Protein AF-A0A9E3M917-F1 (afdb_monomer)

Nearest PDB structures (foldseek):
  5g50-assembly1_B  TM=3.442E-01  e=5.810E-02  Vibrio cholerae MJ-1236
  4be5-assembly1_A  TM=4.053E-01  e=1.435E-01  Vibrio cholerae MJ-1236
  4be6-assembly1_A  TM=3.947E-01  e=1.272E-01  Vibrio cholerae MJ-1236
  4bei-assembly1_H  TM=5.405E-01  e=7.304E-01  Vibrio cholerae MJ-1236
  4kkq-assembly1_B  TM=4.015E-01  e=2.957E-01  Vibrio cholerae MJ-1236

Foldseek 3Di:
DDDDDDDPVPVVVVCVVVVVVVVVVVVVVVPPDPPLPQPPDPVSLPVVVVVFAKWFFFLEEEAPPDPDPPDAAAGGDIDTPDVVVVCSRQPDKDKDKWKADLVLDTDGGPPDFAKMKIWIWIQGPVRDTDTDIFIGGYDHDDDDLVPDQDDDDDDDPCVVVDDPVNCVVCVRVVSVVVSVVLVVCSGTPSVVSLQVNLVVVDDPPDPDADPCSHSNNVVVLSVVCSVCVVVVNCVVPVDRDDRDDDDPPDPPPDDDDDDCVVVVHDPCPVVVVVVVVVVVVVVVVD

Mean predicted aligned error: 13.04 Å

pLDDT: mean 81.36, std 17.89, range [36.34, 98.62]

Structure (mmCIF, N/CA/C/O backbone):
data_AF-A0A9E3M917-F1
#
_entry.id   AF-A0A9E3M917-F1
#
loop_
_atom_site.group_PDB
_atom_site.id
_atom_site.type_symbol
_atom_site.label_atom_id
_atom_site.label_alt_id
_atom_site.label_comp_id
_atom_site.label_asym_id
_atom_site.label_entity_id
_atom_site.label_seq_id
_atom_site.pdbx_PDB_ins_code
_atom_site.Cartn_x
_atom_site.Cartn_y
_atom_site.Cartn_z
_atom_site.occupancy
_atom_site.B_iso_or_equiv
_atom_site.auth_seq_id
_atom_site.auth_comp_id
_atom_site.auth_asym_id
_atom_site.auth_atom_id
_atom_site.pdbx_PDB_model_num
ATOM 1 N N . MET A 1 1 ? 30.174 53.259 -24.767 1.00 36.34 1 MET A N 1
ATOM 2 C CA . MET A 1 1 ? 31.333 52.827 -23.950 1.00 36.34 1 MET A CA 1
ATOM 3 C C . MET A 1 1 ? 30.842 52.007 -22.766 1.00 36.34 1 MET A C 1
ATOM 5 O O . MET A 1 1 ? 29.708 52.178 -22.350 1.00 36.34 1 MET A O 1
ATOM 9 N N . ARG A 1 2 ? 31.662 51.038 -22.356 1.00 37.28 2 ARG A N 1
ATOM 10 C CA . ARG A 1 2 ? 31.348 49.836 -21.568 1.00 37.28 2 ARG A CA 1
ATOM 11 C C . ARG A 1 2 ? 31.110 50.103 -20.074 1.00 37.28 2 ARG A C 1
ATOM 13 O O . ARG A 1 2 ? 31.922 50.783 -19.464 1.00 37.28 2 ARG A O 1
ATOM 20 N N . THR A 1 3 ? 30.165 49.370 -19.483 1.00 38.22 3 THR A N 1
ATOM 21 C CA . THR A 1 3 ? 30.229 48.899 -18.084 1.00 38.22 3 THR A CA 1
ATOM 22 C C . THR A 1 3 ? 29.493 47.558 -17.967 1.00 38.22 3 THR A C 1
ATOM 24 O O . THR A 1 3 ? 28.275 47.486 -17.861 1.00 38.22 3 THR A O 1
ATOM 27 N N . LYS A 1 4 ? 30.256 46.464 -18.039 1.00 44.00 4 LYS A N 1
ATOM 28 C CA . LYS A 1 4 ? 29.855 45.107 -17.638 1.00 44.00 4 LYS A CA 1
ATOM 29 C C . LYS A 1 4 ? 31.073 44.448 -17.016 1.00 44.00 4 LYS A C 1
ATOM 31 O O . LYS A 1 4 ? 31.895 43.910 -17.746 1.00 44.00 4 LYS A O 1
ATOM 36 N N . THR A 1 5 ? 31.207 44.488 -15.700 1.00 47.91 5 THR A N 1
ATOM 37 C CA . THR A 1 5 ? 32.000 43.518 -14.931 1.00 47.91 5 THR A CA 1
ATOM 38 C C . THR A 1 5 ? 31.569 43.671 -13.479 1.00 47.91 5 THR A C 1
ATOM 40 O O . THR A 1 5 ? 31.668 44.772 -12.967 1.00 47.91 5 THR A O 1
ATOM 43 N N . ILE A 1 6 ? 31.020 42.605 -12.892 1.00 49.03 6 ILE A N 1
ATOM 44 C CA . ILE A 1 6 ? 30.859 42.257 -11.462 1.00 49.03 6 ILE A CA 1
ATOM 45 C C . ILE A 1 6 ? 29.627 41.339 -11.424 1.00 49.03 6 ILE A C 1
ATOM 47 O O . ILE A 1 6 ? 28.494 41.790 -11.323 1.00 49.03 6 ILE A O 1
ATOM 51 N N . CYS A 1 7 ? 29.845 40.040 -11.624 1.00 45.62 7 CYS A N 1
ATOM 52 C CA . CYS A 1 7 ? 28.868 38.986 -11.287 1.00 45.62 7 CYS A CA 1
ATOM 53 C C . CYS A 1 7 ? 29.496 37.584 -11.209 1.00 45.62 7 CYS A C 1
ATOM 55 O O . CYS A 1 7 ? 28.847 36.648 -10.763 1.00 45.62 7 CYS A O 1
ATOM 57 N N . ILE A 1 8 ? 30.765 37.411 -11.593 1.00 46.69 8 ILE A N 1
ATOM 58 C CA . ILE A 1 8 ? 31.393 36.079 -11.643 1.00 46.69 8 ILE A CA 1
ATOM 59 C C . ILE A 1 8 ? 32.013 35.673 -10.286 1.00 46.69 8 ILE A C 1
ATOM 61 O O . ILE A 1 8 ? 32.158 34.487 -10.008 1.00 46.69 8 ILE A O 1
ATOM 65 N N . GLY A 1 9 ? 32.293 36.624 -9.385 1.00 37.84 9 GLY A N 1
ATOM 66 C CA . GLY A 1 9 ? 32.958 36.339 -8.103 1.00 37.84 9 GLY A CA 1
ATOM 67 C C . GLY A 1 9 ? 32.095 35.643 -7.039 1.00 37.84 9 GLY A C 1
ATOM 68 O O . GLY A 1 9 ? 32.630 34.908 -6.216 1.00 37.84 9 GLY A O 1
ATOM 69 N N . LEU A 1 10 ? 30.768 35.820 -7.057 1.00 41.28 10 LEU A N 1
ATOM 70 C CA . LEU A 1 10 ? 29.895 35.319 -5.980 1.00 41.28 10 LEU A CA 1
ATOM 71 C C . LEU A 1 10 ? 29.410 33.873 -6.206 1.00 41.28 10 LEU A C 1
ATOM 73 O O . LEU A 1 10 ? 29.103 33.170 -5.247 1.00 41.28 10 LEU A O 1
ATOM 77 N N . CYS A 1 11 ? 29.395 33.392 -7.455 1.00 40.38 11 CYS A N 1
ATOM 78 C CA . CYS A 1 11 ? 28.997 32.012 -7.766 1.00 40.38 11 CYS A CA 1
ATOM 79 C C . CYS A 1 11 ? 30.078 30.974 -7.420 1.00 40.38 11 CYS A C 1
ATOM 81 O O . CYS A 1 11 ? 29.746 29.828 -7.125 1.00 40.38 11 CYS A O 1
ATOM 83 N N . LEU A 1 12 ? 31.361 31.354 -7.414 1.00 40.12 12 LEU A N 1
ATOM 84 C CA . LEU A 1 12 ? 32.453 30.417 -7.120 1.00 40.12 12 LEU A CA 1
ATOM 85 C C . LEU A 1 12 ? 32.647 30.169 -5.616 1.00 40.12 12 LEU A C 1
ATOM 87 O O . LEU A 1 12 ? 33.031 29.066 -5.236 1.00 40.12 12 LEU A O 1
ATOM 91 N N . LEU A 1 13 ? 32.300 31.129 -4.751 1.00 41.25 13 LEU A N 1
ATOM 92 C CA . LEU A 1 13 ? 32.379 30.933 -3.298 1.00 41.25 13 LEU A CA 1
ATOM 93 C C . LEU A 1 13 ? 31.272 30.010 -2.756 1.00 41.25 13 LEU A C 1
ATOM 95 O O . LEU A 1 13 ? 31.531 29.219 -1.851 1.00 41.25 13 LEU A O 1
ATOM 99 N N . PHE A 1 14 ? 30.068 30.032 -3.341 1.00 42.22 14 PHE A N 1
ATOM 100 C CA . PHE A 1 14 ? 28.977 29.135 -2.928 1.00 42.22 14 PHE A CA 1
ATOM 101 C C . PHE A 1 14 ? 29.223 27.667 -3.314 1.00 42.22 14 PHE A C 1
ATOM 103 O O . PHE A 1 14 ? 28.854 26.765 -2.563 1.00 42.22 14 PHE A O 1
ATOM 110 N N . ALA A 1 15 ? 29.895 27.413 -4.443 1.00 43.53 15 ALA A N 1
ATOM 111 C CA . ALA A 1 15 ? 30.245 26.058 -4.869 1.00 43.53 15 ALA A CA 1
ATOM 112 C C . ALA A 1 15 ? 31.338 25.422 -3.988 1.00 43.53 15 ALA A C 1
ATOM 114 O O . ALA A 1 15 ? 31.327 24.211 -3.775 1.00 43.53 15 ALA A O 1
ATOM 115 N N . PHE A 1 16 ? 32.251 26.226 -3.431 1.00 39.78 16 PHE A N 1
ATOM 116 C CA . PHE A 1 16 ? 33.352 25.718 -2.609 1.00 39.78 16 PHE A CA 1
ATOM 117 C C . PHE A 1 16 ? 32.903 25.349 -1.185 1.00 39.78 16 PHE A C 1
ATOM 119 O O . PHE A 1 16 ? 33.333 24.330 -0.651 1.00 39.78 16 PHE A O 1
ATOM 126 N N . VAL A 1 17 ? 31.965 26.103 -0.597 1.00 46.41 17 VAL A N 1
ATOM 127 C CA . VAL A 1 17 ? 31.439 25.814 0.753 1.00 46.41 17 VAL A CA 1
ATOM 128 C C . VAL A 1 17 ? 30.485 24.605 0.757 1.00 46.41 17 VAL A C 1
ATOM 130 O O . VAL A 1 17 ? 30.549 23.788 1.672 1.00 46.41 17 VAL A O 1
ATOM 133 N N . PHE A 1 18 ? 29.673 24.403 -0.292 1.00 43.25 18 PHE A N 1
ATOM 134 C CA . PHE A 1 18 ? 28.822 23.202 -0.418 1.00 43.25 18 PHE A CA 1
ATOM 135 C C . PHE A 1 18 ? 29.580 21.946 -0.897 1.00 43.25 18 PHE A C 1
ATOM 137 O O . PHE A 1 18 ? 29.177 20.821 -0.589 1.00 43.25 18 PHE A O 1
ATOM 144 N N . GLY A 1 19 ? 30.688 22.117 -1.628 1.00 38.59 19 GLY A N 1
ATOM 145 C CA . GLY A 1 19 ? 31.535 21.011 -2.092 1.00 38.59 19 GLY A CA 1
ATOM 146 C C . GLY A 1 19 ? 32.412 20.387 -1.000 1.00 38.59 19 GLY A C 1
ATOM 147 O O . GLY A 1 19 ? 32.744 19.209 -1.091 1.00 38.59 19 GLY A O 1
ATOM 148 N N . LEU A 1 20 ? 32.757 21.141 0.050 1.00 40.25 20 LEU A N 1
ATOM 149 C CA . LEU A 1 20 ? 33.583 20.652 1.163 1.00 40.25 20 LEU A CA 1
ATOM 150 C C . LEU A 1 20 ? 32.771 19.987 2.288 1.00 40.25 20 LEU A C 1
ATOM 152 O O . LEU A 1 20 ? 33.261 19.048 2.903 1.00 40.25 20 LEU A O 1
ATOM 156 N N . GLN A 1 21 ? 31.509 20.374 2.514 1.00 42.81 21 GLN A N 1
ATOM 157 C CA . GLN A 1 21 ? 30.654 19.701 3.511 1.00 42.81 21 GLN A CA 1
ATOM 158 C C . GLN A 1 21 ? 30.110 18.340 3.043 1.00 42.81 21 GLN A C 1
ATOM 160 O O . GLN A 1 21 ? 29.715 17.505 3.857 1.00 42.81 21 GLN A O 1
ATOM 165 N N . THR A 1 22 ? 30.083 18.085 1.733 1.00 45.03 22 THR A N 1
ATOM 166 C CA . THR A 1 22 ? 29.546 16.832 1.180 1.00 45.03 22 THR A CA 1
ATOM 167 C C . THR A 1 22 ? 30.537 15.671 1.237 1.00 45.03 22 THR A C 1
ATOM 169 O O . THR A 1 22 ? 30.108 14.520 1.286 1.00 45.03 22 THR A O 1
ATOM 172 N N . THR A 1 23 ? 31.842 15.935 1.306 1.00 49.91 23 THR A N 1
ATOM 173 C CA . THR A 1 23 ? 32.878 14.893 1.353 1.00 49.91 23 THR A CA 1
ATOM 174 C C . THR A 1 23 ? 33.133 14.358 2.764 1.00 49.91 23 THR A C 1
ATOM 176 O O . THR A 1 23 ? 33.359 13.158 2.910 1.00 49.91 23 THR A O 1
ATOM 179 N N . GLU A 1 24 ? 33.013 15.180 3.811 1.00 47.38 24 GLU A N 1
ATOM 180 C CA . GLU A 1 24 ? 33.121 14.718 5.207 1.00 47.38 24 GLU A CA 1
ATOM 181 C C . GLU A 1 24 ? 31.871 13.957 5.668 1.00 47.38 24 GLU A C 1
ATOM 183 O O . GLU A 1 24 ? 31.995 12.864 6.217 1.00 47.38 24 GLU A O 1
ATOM 188 N N . ALA A 1 25 ? 30.666 14.421 5.312 1.00 46.16 25 ALA A N 1
ATOM 189 C CA . ALA A 1 25 ? 29.424 13.689 5.586 1.00 46.16 25 ALA A CA 1
ATOM 190 C C . ALA A 1 25 ? 29.316 12.363 4.799 1.00 46.16 25 ALA A C 1
ATOM 192 O O . ALA A 1 25 ? 28.633 11.429 5.229 1.00 46.16 25 ALA A O 1
ATOM 193 N N . GLN A 1 26 ? 29.993 12.252 3.646 1.00 46.03 26 GLN A N 1
ATOM 194 C CA . GLN A 1 26 ? 30.148 10.977 2.939 1.00 46.03 26 GLN A CA 1
ATOM 195 C C . GLN A 1 26 ? 31.244 10.096 3.548 1.00 46.03 26 GLN A C 1
ATOM 197 O O . GLN A 1 26 ? 31.064 8.880 3.579 1.00 46.03 26 GLN A O 1
ATOM 202 N N . ARG A 1 27 ? 32.329 10.660 4.095 1.00 44.09 27 ARG A N 1
ATOM 203 C CA . ARG A 1 27 ? 33.351 9.889 4.823 1.00 44.09 27 ARG A CA 1
ATOM 204 C C . ARG A 1 27 ? 32.817 9.300 6.128 1.00 44.09 27 ARG A C 1
ATOM 206 O O . ARG A 1 27 ? 32.962 8.097 6.317 1.00 44.09 27 ARG A O 1
ATOM 213 N N . GLU A 1 28 ? 32.082 10.059 6.939 1.00 40.25 28 GLU A N 1
ATOM 214 C CA . GLU A 1 28 ? 31.442 9.520 8.154 1.00 40.25 28 GLU A CA 1
ATOM 215 C C . GLU A 1 28 ? 30.349 8.483 7.843 1.00 40.25 28 GLU A C 1
ATOM 217 O O . GLU A 1 28 ? 30.160 7.532 8.599 1.00 40.25 28 GLU A O 1
ATOM 222 N N . ARG A 1 29 ? 29.665 8.579 6.691 1.00 43.53 29 ARG A N 1
ATOM 223 C CA . ARG A 1 29 ? 28.730 7.528 6.239 1.00 43.53 29 ARG A CA 1
ATOM 224 C C . ARG A 1 29 ? 29.406 6.266 5.713 1.00 43.53 29 ARG A C 1
ATOM 226 O O . ARG A 1 29 ? 28.745 5.233 5.654 1.00 43.53 29 ARG A O 1
ATOM 233 N N . THR A 1 30 ? 30.677 6.339 5.327 1.00 38.53 30 THR A N 1
ATOM 234 C CA . THR A 1 30 ? 31.434 5.178 4.831 1.00 38.53 30 THR A CA 1
ATOM 235 C C . THR A 1 30 ? 32.135 4.432 5.977 1.00 38.53 30 THR A C 1
ATOM 237 O O . THR A 1 30 ? 32.483 3.266 5.826 1.00 38.53 30 THR A O 1
ATOM 240 N N . GLU A 1 31 ? 32.262 5.060 7.150 1.00 37.25 31 GLU A N 1
ATOM 241 C CA . GLU A 1 31 ? 32.886 4.488 8.353 1.00 37.25 31 GLU A CA 1
ATOM 242 C C . GLU A 1 31 ? 31.896 4.069 9.452 1.00 37.25 31 GLU A C 1
ATOM 244 O O . GLU A 1 31 ? 32.301 3.665 10.545 1.00 37.25 31 GLU A O 1
ATOM 249 N N . ILE A 1 32 ? 30.591 4.029 9.154 1.00 43.34 32 ILE A N 1
ATOM 250 C CA . ILE A 1 32 ? 29.705 3.108 9.871 1.00 43.34 32 ILE A CA 1
ATOM 251 C C . ILE A 1 32 ? 30.090 1.716 9.388 1.00 43.34 32 ILE A C 1
ATOM 253 O O . ILE A 1 32 ? 29.575 1.222 8.384 1.00 43.34 32 ILE A O 1
ATOM 257 N N . LYS A 1 33 ? 31.059 1.133 10.104 1.00 41.91 33 LYS A N 1
ATOM 258 C CA . LYS A 1 33 ? 31.429 -0.278 10.079 1.00 41.91 33 LYS A CA 1
ATOM 259 C C . LYS A 1 33 ? 30.222 -1.100 9.653 1.00 41.91 33 LYS A C 1
ATOM 261 O O . LYS A 1 33 ? 29.203 -1.127 10.345 1.00 41.91 33 LYS A O 1
ATOM 266 N N . SER A 1 34 ? 30.384 -1.799 8.536 1.00 42.12 34 SER A N 1
ATOM 267 C CA . SER A 1 34 ? 29.766 -3.089 8.297 1.00 42.12 34 SER A CA 1
ATOM 268 C C . SER A 1 34 ? 30.066 -3.984 9.503 1.00 42.12 34 SER A C 1
ATOM 270 O O . SER A 1 34 ? 30.980 -4.803 9.479 1.00 42.12 34 SER A O 1
ATOM 272 N N . SER A 1 35 ? 29.345 -3.800 10.607 1.00 43.06 35 SER A N 1
ATOM 273 C CA . SER A 1 35 ? 29.157 -4.886 11.542 1.00 43.06 35 SER A CA 1
ATOM 274 C C . SER A 1 35 ? 28.355 -5.900 10.747 1.00 43.06 35 SER A C 1
ATOM 276 O O . SER A 1 35 ? 27.161 -5.724 10.485 1.00 43.06 35 SER A O 1
ATOM 278 N N . GLU A 1 36 ? 29.056 -6.912 10.246 1.00 48.22 36 GLU A N 1
ATOM 279 C CA . GLU A 1 36 ? 28.459 -8.168 9.830 1.00 48.22 36 GLU A CA 1
ATOM 280 C C . GLU A 1 36 ? 27.608 -8.636 11.001 1.00 48.22 36 GLU A C 1
ATOM 282 O O . GLU A 1 36 ? 28.072 -9.235 11.965 1.00 48.22 36 GLU A O 1
ATOM 287 N N . THR A 1 37 ? 26.341 -8.239 10.981 1.00 52.72 37 THR A N 1
ATOM 288 C CA . THR A 1 37 ? 25.362 -8.797 11.888 1.00 52.72 37 THR A CA 1
ATOM 289 C C . THR A 1 37 ? 25.064 -10.155 11.284 1.00 52.72 37 THR A C 1
ATOM 291 O O . THR A 1 37 ? 24.158 -10.282 10.460 1.00 52.72 37 THR A O 1
ATOM 294 N N . GLU A 1 38 ? 25.901 -11.141 11.599 1.00 57.28 38 GLU A N 1
ATOM 295 C CA . GLU A 1 38 ? 25.571 -12.534 11.353 1.00 57.28 38 GLU A CA 1
ATOM 296 C C . GLU A 1 38 ? 24.309 -12.824 12.154 1.00 57.28 38 GLU A C 1
ATOM 298 O O . GLU A 1 38 ? 24.300 -12.862 13.386 1.00 57.28 38 GLU A O 1
ATOM 303 N N . PHE A 1 39 ? 23.188 -12.938 11.453 1.00 62.84 39 PHE A N 1
ATOM 304 C CA . PHE A 1 39 ? 21.948 -13.310 12.100 1.00 62.84 39 PHE A CA 1
ATOM 305 C C . PHE A 1 39 ? 22.009 -14.804 12.404 1.00 62.84 39 PHE A C 1
ATOM 307 O O . PHE A 1 39 ? 21.855 -15.628 11.502 1.00 62.84 39 PHE A O 1
ATOM 314 N N . SER A 1 40 ? 22.229 -15.143 13.675 1.00 63.41 40 SER A N 1
ATOM 315 C CA . SER A 1 40 ? 22.417 -16.531 14.109 1.00 63.41 40 SER A CA 1
ATOM 316 C C . SER A 1 40 ? 21.146 -17.374 13.975 1.00 63.41 40 SER A C 1
ATOM 318 O O . SER A 1 40 ? 21.227 -18.599 13.880 1.00 63.41 40 SER A O 1
ATOM 320 N N . SER A 1 41 ? 19.962 -16.744 13.913 1.00 71.56 41 SER A N 1
ATOM 321 C CA . SER A 1 41 ? 18.705 -17.469 13.771 1.00 71.56 41 SER A CA 1
ATOM 322 C C . SER A 1 41 ? 17.679 -16.854 12.813 1.00 71.56 41 SER A C 1
ATOM 324 O O . SER A 1 41 ? 17.666 -15.685 12.427 1.00 71.56 41 SER A O 1
ATOM 326 N N . ALA A 1 42 ? 16.734 -17.718 12.458 1.00 70.81 42 ALA A N 1
ATOM 327 C CA . ALA A 1 42 ? 15.432 -17.408 11.890 1.00 70.81 42 ALA A CA 1
ATOM 328 C C . ALA A 1 42 ? 14.710 -16.202 12.502 1.00 70.81 42 ALA A C 1
ATOM 330 O O . ALA A 1 42 ? 14.168 -15.361 11.785 1.00 70.81 42 ALA A O 1
ATOM 331 N N . ALA A 1 43 ? 14.650 -16.190 13.832 1.00 75.38 43 ALA A N 1
ATOM 332 C CA . ALA A 1 43 ? 13.851 -15.253 14.596 1.00 75.38 43 ALA A CA 1
ATOM 333 C C . ALA A 1 43 ? 14.496 -13.866 14.556 1.00 75.38 43 ALA A C 1
ATOM 335 O O . ALA A 1 43 ? 13.797 -12.869 14.364 1.00 75.38 43 ALA A O 1
ATOM 336 N N . ASP A 1 44 ? 15.829 -13.822 14.589 1.00 79.06 44 ASP A N 1
ATOM 337 C CA . ASP A 1 44 ? 16.606 -12.579 14.561 1.00 79.06 44 ASP A CA 1
ATOM 338 C C . ASP A 1 44 ? 16.467 -11.844 13.222 1.00 79.06 44 ASP A C 1
ATOM 340 O O . ASP A 1 44 ? 16.501 -10.614 13.164 1.00 79.06 44 ASP A O 1
ATOM 344 N N . ARG A 1 45 ? 16.225 -12.589 12.135 1.00 81.75 45 ARG A N 1
ATOM 345 C CA . ARG A 1 45 ? 16.002 -12.036 10.789 1.00 81.75 45 ARG A CA 1
ATOM 346 C C . ARG A 1 45 ? 14.578 -11.563 10.540 1.00 81.75 45 ARG A C 1
ATOM 348 O O . ARG A 1 45 ? 14.365 -10.725 9.662 1.00 81.75 45 ARG A O 1
ATOM 355 N N . ALA A 1 46 ? 13.596 -12.072 11.285 1.00 80.31 46 ALA A N 1
ATOM 356 C CA . ALA A 1 46 ? 12.185 -11.841 10.990 1.00 80.31 46 ALA A CA 1
ATOM 357 C C . ALA A 1 46 ? 11.817 -10.350 11.044 1.00 80.31 46 ALA A C 1
ATOM 359 O O . ALA A 1 46 ? 11.213 -9.829 10.106 1.00 80.31 46 ALA A O 1
ATOM 360 N N . LYS A 1 47 ? 12.226 -9.641 12.103 1.00 84.25 47 LYS A N 1
ATOM 361 C CA . LYS A 1 47 ? 11.924 -8.211 12.276 1.00 84.25 47 LYS A CA 1
ATOM 362 C C . LYS A 1 47 ? 12.621 -7.326 11.226 1.00 84.25 47 LYS A C 1
ATOM 364 O O . LYS A 1 47 ? 11.914 -6.558 10.570 1.00 84.25 47 LYS A O 1
ATOM 369 N N . PRO A 1 48 ? 13.945 -7.438 10.985 1.00 88.81 48 PRO A N 1
ATOM 370 C CA . PRO A 1 48 ? 14.604 -6.718 9.894 1.00 88.81 48 PRO A CA 1
ATOM 371 C C . PRO A 1 48 ? 13.962 -6.973 8.530 1.00 88.81 48 PRO A C 1
ATOM 373 O O . PRO A 1 48 ? 13.757 -6.037 7.764 1.00 88.81 48 PRO A O 1
ATOM 376 N N . LEU A 1 49 ? 13.590 -8.221 8.238 1.00 87.56 49 LEU A N 1
ATOM 377 C CA . LEU A 1 49 ? 12.984 -8.585 6.963 1.00 87.56 49 LEU A CA 1
ATOM 378 C C . LEU A 1 49 ? 11.554 -8.050 6.803 1.00 87.56 49 LEU A C 1
ATOM 380 O O . LEU A 1 49 ? 11.143 -7.709 5.693 1.00 87.56 49 LEU A O 1
ATOM 384 N N . LEU A 1 50 ? 10.770 -7.984 7.884 1.00 84.50 50 LEU A N 1
ATOM 385 C CA . LEU A 1 50 ? 9.449 -7.344 7.877 1.00 84.50 50 LEU A CA 1
ATOM 386 C C . LEU A 1 50 ? 9.547 -5.846 7.578 1.00 84.50 50 LEU A C 1
ATOM 388 O O . LEU A 1 50 ? 8.702 -5.325 6.853 1.00 84.50 50 LEU A O 1
ATOM 392 N N . ASN A 1 51 ? 10.598 -5.196 8.077 1.00 87.94 51 ASN A N 1
ATOM 393 C CA . ASN A 1 51 ? 10.861 -3.774 7.864 1.00 87.94 51 ASN A CA 1
ATOM 394 C C . ASN A 1 51 ? 11.607 -3.480 6.554 1.00 87.94 51 ASN A C 1
ATOM 396 O O . ASN A 1 51 ? 11.683 -2.323 6.145 1.00 87.94 51 ASN A O 1
ATOM 400 N N . ALA A 1 52 ? 12.164 -4.498 5.892 1.00 92.94 52 ALA A N 1
ATOM 401 C CA . ALA A 1 52 ? 12.838 -4.335 4.615 1.00 92.94 52 ALA A CA 1
ATOM 402 C C . ALA A 1 52 ? 11.836 -3.882 3.545 1.00 92.94 52 ALA A C 1
ATOM 404 O O . ALA A 1 52 ? 10.842 -4.556 3.251 1.00 92.94 52 ALA A O 1
ATOM 405 N N . GLU A 1 53 ? 12.113 -2.724 2.952 1.00 92.94 53 GLU A N 1
ATOM 406 C CA . GLU A 1 53 ? 11.226 -2.123 1.970 1.00 92.94 53 GLU A CA 1
ATOM 407 C C . GLU A 1 53 ? 11.265 -2.920 0.658 1.00 92.94 53 GLU A C 1
ATOM 409 O O . GLU A 1 53 ? 12.319 -3.120 0.051 1.00 92.94 53 GLU A O 1
ATOM 414 N N . PHE A 1 54 ? 10.091 -3.380 0.227 1.00 94.69 54 PHE A N 1
ATOM 415 C CA . PHE A 1 54 ? 9.885 -4.142 -1.004 1.00 94.69 54 PHE A CA 1
ATOM 416 C C . PHE A 1 54 ? 8.858 -3.425 -1.869 1.00 94.69 54 PHE A C 1
ATOM 418 O O . PHE A 1 54 ? 7.714 -3.237 -1.426 1.00 94.69 54 PHE A O 1
ATOM 425 N N . ILE A 1 55 ? 9.251 -3.069 -3.091 1.00 95.38 55 ILE A N 1
ATOM 426 C CA . ILE A 1 55 ? 8.480 -2.186 -3.968 1.00 95.38 55 ILE A CA 1
ATOM 427 C C . ILE A 1 55 ? 8.358 -2.743 -5.383 1.00 95.38 55 ILE A C 1
ATOM 429 O O . ILE A 1 55 ? 9.219 -3.476 -5.870 1.00 95.38 55 ILE A O 1
ATOM 433 N N . PHE A 1 56 ? 7.284 -2.339 -6.055 1.00 95.94 56 P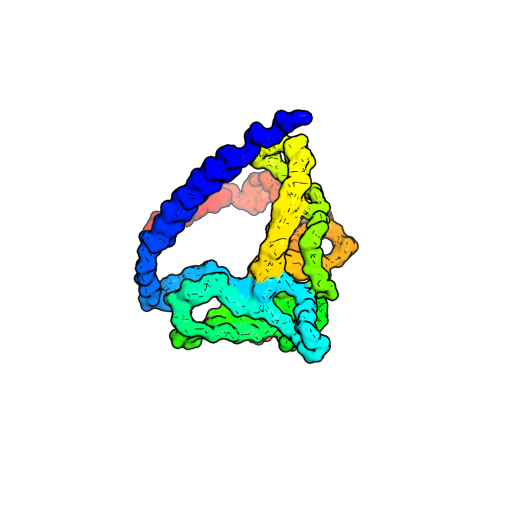HE A N 1
ATOM 434 C CA . PHE A 1 56 ? 7.168 -2.416 -7.505 1.00 95.94 56 PHE A CA 1
ATOM 435 C C . PHE A 1 56 ? 7.647 -1.098 -8.103 1.00 95.94 56 PHE A C 1
ATOM 437 O O . PHE A 1 56 ? 7.414 -0.032 -7.536 1.00 95.94 56 PHE A O 1
ATOM 444 N N . GLN A 1 57 ? 8.322 -1.163 -9.245 1.00 91.62 57 GLN A N 1
ATOM 445 C CA . GLN A 1 57 ? 8.830 0.020 -9.930 1.00 91.62 57 GLN A CA 1
ATOM 446 C C . GLN A 1 57 ? 8.267 0.089 -11.356 1.00 91.62 57 GLN A C 1
ATOM 448 O O . GLN A 1 57 ? 8.809 -0.562 -12.251 1.00 91.62 57 GLN A O 1
ATOM 453 N N . PRO A 1 58 ? 7.206 0.882 -11.605 1.00 93.00 58 PRO A N 1
ATOM 454 C CA . PRO A 1 58 ? 6.446 1.698 -10.646 1.00 93.00 58 PRO A CA 1
ATOM 455 C C . PRO A 1 58 ? 5.278 0.952 -9.964 1.00 93.00 58 PRO A C 1
ATOM 457 O O . PRO A 1 58 ? 4.750 -0.009 -10.514 1.00 93.00 58 PRO A O 1
ATOM 460 N N . SER A 1 59 ? 4.826 1.429 -8.797 1.00 93.69 59 SER A N 1
ATOM 461 C CA . SER A 1 59 ? 3.607 0.933 -8.121 1.00 93.69 59 SER A CA 1
ATOM 462 C C . SER A 1 59 ? 2.316 1.422 -8.794 1.00 93.69 59 SER A C 1
ATOM 464 O O . SER A 1 59 ? 1.290 0.736 -8.786 1.00 93.69 59 SER A O 1
ATOM 466 N N . VAL A 1 60 ? 2.373 2.605 -9.411 1.00 94.56 60 VAL A N 1
ATOM 467 C CA . VAL A 1 60 ? 1.320 3.161 -10.263 1.00 94.56 60 VAL A CA 1
ATOM 468 C C . VAL A 1 60 ? 1.842 3.228 -11.690 1.00 94.56 60 VAL A C 1
ATOM 470 O O . VAL A 1 60 ? 2.827 3.907 -11.977 1.00 94.56 60 VAL A O 1
ATOM 473 N N . PHE A 1 61 ? 1.189 2.514 -12.598 1.00 93.12 61 PHE A N 1
ATOM 474 C CA . PHE A 1 61 ? 1.685 2.324 -13.955 1.00 93.12 61 PHE A CA 1
ATOM 475 C C . PHE A 1 61 ? 0.615 2.626 -15.005 1.00 93.12 61 PHE A C 1
ATOM 477 O O . PHE A 1 61 ? -0.547 2.891 -14.709 1.00 93.12 61 PHE A O 1
ATOM 484 N N . SER A 1 62 ? 1.032 2.648 -16.261 1.00 89.00 62 SER A N 1
ATOM 485 C CA . SER A 1 62 ? 0.177 2.805 -17.442 1.00 89.00 62 SER A CA 1
ATOM 486 C C . SER A 1 62 ? 0.685 1.849 -18.514 1.00 89.00 62 SER A C 1
ATOM 488 O O . SER A 1 62 ? 1.720 1.218 -18.293 1.00 89.00 62 SER A O 1
ATOM 490 N N . GLU A 1 63 ? 0.029 1.787 -19.673 1.00 77.12 63 GLU A N 1
ATOM 491 C CA . GLU A 1 63 ? 0.556 1.057 -20.831 1.00 77.12 63 GLU A CA 1
ATOM 492 C C . GLU A 1 63 ? 2.044 1.377 -21.051 1.00 77.12 63 GLU A C 1
ATOM 494 O O . GLU A 1 63 ? 2.421 2.493 -21.433 1.00 77.12 63 GLU A O 1
ATOM 499 N N . ILE A 1 64 ? 2.907 0.386 -20.828 1.00 64.75 64 ILE A N 1
ATOM 500 C CA . ILE A 1 64 ? 4.297 0.457 -21.259 1.00 64.75 64 ILE A CA 1
ATOM 501 C C . ILE A 1 64 ? 4.261 0.149 -22.750 1.00 64.75 64 ILE A C 1
ATOM 503 O O . ILE A 1 64 ? 4.394 -1.001 -23.162 1.00 64.75 64 ILE A O 1
ATOM 507 N N . LYS A 1 65 ? 4.029 1.171 -23.581 1.00 56.47 65 LYS A N 1
ATOM 508 C CA . LYS A 1 65 ? 4.188 1.013 -25.027 1.00 56.47 65 LYS A CA 1
ATOM 509 C C . LYS A 1 65 ? 5.651 0.698 -25.296 1.00 56.47 65 LYS A C 1
ATOM 511 O O . LYS A 1 65 ? 6.501 1.589 -25.298 1.00 56.47 65 LYS A O 1
ATOM 516 N N . SER A 1 66 ? 5.940 -0.578 -25.516 1.00 53.50 66 SER A N 1
ATOM 517 C CA . SER A 1 66 ? 7.164 -0.963 -26.193 1.00 53.50 66 SER A CA 1
ATOM 518 C C . SER A 1 66 ? 7.234 -0.228 -27.525 1.00 53.50 66 SER A C 1
ATOM 520 O O . SER A 1 66 ? 6.215 -0.032 -28.194 1.00 53.50 66 SER A O 1
ATOM 522 N N . ARG A 1 67 ? 8.446 0.150 -27.941 1.00 57.84 67 ARG A N 1
ATOM 523 C CA . ARG A 1 67 ? 8.693 0.675 -29.293 1.00 57.84 67 ARG A CA 1
ATOM 524 C C . ARG A 1 67 ? 8.143 -0.266 -30.378 1.00 57.84 67 ARG A C 1
ATOM 526 O O . ARG A 1 67 ? 7.812 0.200 -31.462 1.00 57.84 67 ARG A O 1
ATOM 533 N N . ASN A 1 68 ? 7.957 -1.549 -30.061 1.00 59.66 68 ASN A N 1
ATOM 534 C CA . ASN A 1 68 ? 7.205 -2.497 -30.870 1.00 59.66 68 ASN A CA 1
ATOM 535 C C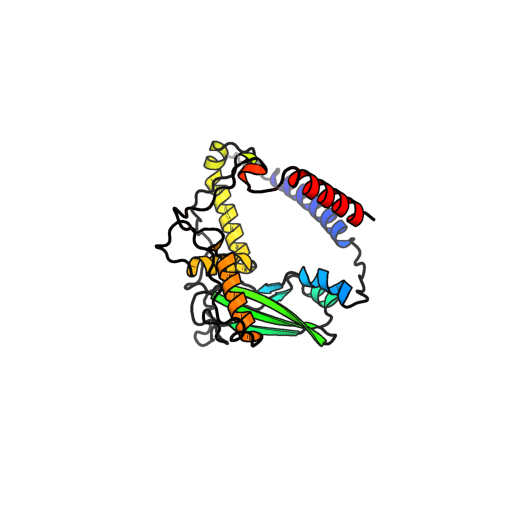 . ASN A 1 68 ? 5.739 -2.593 -30.417 1.00 59.66 68 ASN A C 1
ATOM 537 O O . ASN A 1 68 ? 5.446 -3.168 -29.371 1.00 59.66 68 ASN A O 1
ATOM 541 N N . ARG A 1 69 ? 4.796 -2.158 -31.272 1.00 59.12 69 ARG A N 1
ATOM 542 C CA . ARG A 1 69 ? 3.332 -2.305 -31.072 1.00 59.12 69 ARG A CA 1
ATOM 543 C C . ARG A 1 69 ? 2.850 -3.756 -30.872 1.00 59.12 69 ARG A C 1
ATOM 545 O O . ARG A 1 69 ? 1.685 -3.963 -30.567 1.00 59.12 69 ARG A O 1
ATOM 552 N N . ARG A 1 70 ? 3.723 -4.752 -31.063 1.00 61.44 70 ARG A N 1
ATOM 553 C CA . ARG A 1 70 ? 3.442 -6.182 -30.859 1.00 61.44 70 ARG A CA 1
ATOM 554 C C . ARG A 1 70 ? 3.799 -6.697 -29.460 1.00 61.44 70 ARG A C 1
ATOM 556 O O . ARG A 1 70 ? 3.509 -7.852 -29.165 1.00 61.44 70 ARG A O 1
ATOM 563 N N . GLN A 1 71 ? 4.459 -5.905 -28.612 1.00 67.44 71 GLN A N 1
ATOM 564 C CA . GLN A 1 71 ? 4.816 -6.372 -27.273 1.00 67.44 71 GLN A CA 1
ATOM 565 C C . GLN A 1 71 ? 3.607 -6.250 -26.342 1.00 67.44 71 GLN A C 1
ATOM 567 O O . GLN A 1 71 ? 3.103 -5.151 -26.119 1.00 67.44 71 GLN A O 1
ATOM 572 N N . LYS A 1 72 ? 3.176 -7.395 -25.807 1.00 74.12 72 LYS A N 1
ATOM 573 C CA . LYS A 1 72 ? 2.153 -7.502 -24.762 1.00 74.12 72 LYS A CA 1
ATOM 574 C C . LYS A 1 72 ? 2.480 -6.596 -23.577 1.00 74.12 72 LYS A C 1
ATOM 576 O O . LYS A 1 72 ? 3.655 -6.439 -23.223 1.00 74.12 72 LYS A O 1
ATOM 581 N N . GLU A 1 73 ? 1.443 -6.019 -22.976 1.00 85.31 73 GLU A N 1
ATOM 582 C CA . GLU A 1 73 ? 1.586 -5.266 -21.734 1.00 85.31 73 GLU A CA 1
ATOM 583 C C . GLU A 1 73 ? 2.150 -6.166 -20.631 1.00 85.31 73 GLU A C 1
ATOM 585 O O . GLU A 1 73 ? 1.867 -7.360 -20.578 1.00 85.31 73 GLU A O 1
ATOM 590 N N . ARG A 1 74 ? 2.968 -5.596 -19.746 1.00 91.06 74 ARG A N 1
ATOM 591 C CA . ARG A 1 74 ? 3.613 -6.339 -18.661 1.00 91.06 74 ARG A CA 1
ATOM 592 C C . ARG A 1 74 ? 3.440 -5.614 -17.346 1.00 91.06 74 ARG A C 1
ATOM 594 O O . ARG A 1 74 ? 3.441 -4.382 -17.304 1.00 91.06 74 ARG A O 1
ATOM 601 N N . PHE A 1 75 ? 3.336 -6.394 -16.279 1.00 94.62 75 PHE A N 1
ATOM 602 C CA . PHE A 1 75 ? 3.407 -5.858 -14.933 1.00 94.62 75 PHE A CA 1
ATOM 603 C C . PHE A 1 75 ? 4.787 -5.240 -14.654 1.00 94.62 75 PHE A C 1
ATOM 605 O O . PHE A 1 75 ? 5.794 -5.697 -15.208 1.00 94.62 75 PHE A O 1
ATOM 612 N N . PRO A 1 76 ? 4.850 -4.209 -13.796 1.00 94.50 76 PRO A N 1
ATOM 613 C CA . PRO A 1 76 ? 6.111 -3.676 -13.298 1.00 94.50 76 PRO A CA 1
ATOM 614 C C . PRO A 1 76 ? 6.949 -4.752 -12.601 1.00 94.50 76 PRO A C 1
ATOM 616 O O . PRO A 1 76 ? 6.412 -5.642 -11.942 1.00 94.50 76 PRO A O 1
ATOM 619 N N . SER A 1 77 ? 8.272 -4.643 -12.697 1.00 94.56 77 SER A N 1
ATOM 620 C CA . SER A 1 77 ? 9.181 -5.470 -11.901 1.00 94.56 77 SER A CA 1
ATOM 621 C C . SER A 1 77 ? 9.134 -5.068 -10.427 1.00 94.56 77 SER A C 1
ATOM 623 O O . SER A 1 77 ? 8.885 -3.903 -10.101 1.00 94.56 77 SER A O 1
ATOM 625 N N . CYS A 1 78 ? 9.454 -6.003 -9.538 1.00 95.62 78 CYS A N 1
ATOM 626 C CA . CYS A 1 78 ? 9.568 -5.751 -8.107 1.00 95.62 78 CYS A CA 1
ATOM 627 C C . CYS A 1 78 ? 10.875 -6.278 -7.528 1.00 95.62 78 CYS A C 1
ATOM 629 O O . CYS A 1 78 ? 11.392 -7.299 -7.980 1.00 95.62 78 CYS A O 1
ATOM 631 N N . ASN A 1 79 ? 11.379 -5.590 -6.506 1.00 96.81 79 ASN A N 1
ATOM 632 C CA . ASN A 1 79 ? 12.501 -6.050 -5.699 1.00 96.81 79 ASN A CA 1
ATOM 633 C C . ASN A 1 79 ? 12.529 -5.312 -4.346 1.00 96.81 79 ASN A C 1
ATOM 635 O O . ASN A 1 79 ? 11.763 -4.371 -4.109 1.00 96.81 79 ASN A O 1
ATOM 639 N N . PHE A 1 80 ? 13.436 -5.717 -3.463 1.00 96.44 80 PHE A N 1
ATOM 640 C CA . PHE A 1 80 ? 13.837 -4.914 -2.318 1.00 96.44 80 PHE A CA 1
ATOM 641 C C . PHE A 1 80 ? 14.488 -3.607 -2.775 1.00 96.44 80 PHE A C 1
ATOM 643 O O . PHE A 1 80 ? 15.236 -3.582 -3.752 1.00 96.44 80 PHE A O 1
ATOM 650 N N . VAL A 1 81 ? 14.238 -2.522 -2.038 1.00 94.88 81 VAL A N 1
ATOM 651 C CA . VAL A 1 81 ? 14.884 -1.222 -2.285 1.00 94.88 81 VAL A CA 1
ATOM 652 C C . VAL A 1 81 ? 16.400 -1.322 -2.132 1.00 94.88 81 VAL A C 1
ATOM 654 O O . VAL A 1 81 ? 17.134 -0.692 -2.889 1.00 94.88 81 VAL A O 1
ATOM 657 N N . ASN A 1 82 ? 16.863 -2.147 -1.190 1.00 95.62 82 ASN A N 1
ATOM 658 C CA . ASN A 1 82 ? 18.270 -2.484 -1.010 1.00 95.62 82 ASN A CA 1
ATOM 659 C C . ASN A 1 82 ? 18.464 -4.005 -1.186 1.00 95.62 82 ASN A C 1
ATOM 661 O O . ASN A 1 82 ? 18.343 -4.753 -0.209 1.00 95.62 82 ASN A O 1
ATOM 665 N N . PRO A 1 83 ? 18.726 -4.478 -2.422 1.00 95.88 83 PRO A N 1
ATOM 666 C CA . PRO A 1 83 ? 18.932 -5.895 -2.705 1.00 95.88 83 PRO A CA 1
ATOM 667 C C . PRO A 1 83 ? 20.107 -6.503 -1.940 1.00 95.88 83 PRO A C 1
ATOM 669 O O . PRO A 1 83 ? 20.006 -7.652 -1.526 1.00 95.88 83 PRO A O 1
ATOM 672 N N . ASP A 1 84 ? 21.185 -5.750 -1.707 1.00 95.12 84 ASP A N 1
ATOM 673 C CA . ASP A 1 84 ? 22.368 -6.245 -0.993 1.00 95.12 84 ASP A CA 1
ATOM 674 C C . ASP A 1 84 ? 22.046 -6.501 0.478 1.00 95.12 84 ASP A C 1
ATOM 676 O O . ASP A 1 84 ? 22.344 -7.571 1.010 1.00 95.12 84 ASP A O 1
ATOM 680 N N . ARG A 1 85 ? 21.321 -5.576 1.120 1.00 92.94 85 ARG A N 1
ATOM 681 C CA . ARG A 1 85 ? 20.815 -5.790 2.479 1.00 92.94 85 ARG A CA 1
ATOM 682 C C . ARG A 1 85 ? 19.837 -6.961 2.541 1.00 92.94 85 ARG A C 1
ATOM 684 O O . ARG A 1 85 ? 19.847 -7.710 3.513 1.00 92.94 85 ARG A O 1
ATOM 691 N N . ALA A 1 86 ? 19.004 -7.140 1.518 1.00 94.81 86 ALA A N 1
ATOM 692 C CA . ALA A 1 86 ? 18.128 -8.302 1.438 1.00 94.81 86 ALA A CA 1
ATOM 693 C C . ALA A 1 86 ? 18.920 -9.610 1.297 1.00 94.81 86 ALA A C 1
ATOM 695 O O . ALA A 1 86 ? 18.576 -10.570 1.977 1.00 94.81 86 ALA A O 1
ATOM 696 N N . ARG A 1 87 ? 20.006 -9.645 0.508 1.00 94.56 87 ARG A N 1
ATOM 697 C CA . ARG A 1 87 ? 20.891 -10.821 0.398 1.00 94.56 87 ARG A CA 1
ATOM 698 C C . ARG A 1 87 ? 21.607 -11.134 1.707 1.00 94.56 87 ARG A C 1
ATOM 700 O O . ARG A 1 87 ? 21.669 -12.291 2.090 1.00 94.56 87 ARG A O 1
ATOM 707 N N . GLN A 1 88 ? 22.055 -10.122 2.451 1.00 92.19 88 GLN A N 1
ATOM 708 C CA . GLN A 1 88 ? 22.608 -10.332 3.799 1.00 92.19 88 GLN A CA 1
ATOM 709 C C . GLN A 1 88 ? 21.602 -11.008 4.747 1.00 92.19 88 GLN A C 1
ATOM 711 O O . GLN A 1 88 ? 21.992 -11.761 5.631 1.00 92.19 88 GLN A O 1
ATOM 716 N N . LEU A 1 89 ? 20.303 -10.736 4.581 1.00 91.38 89 LEU A N 1
ATOM 717 C CA . LEU A 1 89 ? 19.246 -11.337 5.399 1.00 91.38 89 LEU A CA 1
ATOM 718 C C . LEU A 1 89 ? 18.811 -12.715 4.876 1.00 91.38 89 LEU A C 1
ATOM 720 O O . LEU A 1 89 ? 18.566 -13.631 5.657 1.00 91.38 89 LEU A O 1
ATOM 724 N N . LEU A 1 90 ? 18.658 -12.866 3.565 1.00 92.44 90 LEU A N 1
ATOM 725 C CA . LEU A 1 90 ? 17.986 -14.010 2.942 1.00 92.44 90 LEU A CA 1
ATOM 726 C C . LEU A 1 90 ? 18.945 -15.019 2.301 1.00 92.44 90 LEU A C 1
ATOM 728 O O . LEU A 1 90 ? 18.498 -16.107 1.942 1.00 92.44 90 LEU A O 1
ATOM 732 N N . GLY A 1 91 ? 20.222 -14.670 2.150 1.00 93.38 91 GLY A N 1
ATOM 733 C CA . GLY A 1 91 ? 21.106 -15.312 1.184 1.00 93.38 91 GLY A CA 1
ATOM 734 C C . GLY A 1 91 ? 20.676 -14.996 -0.250 1.00 93.38 91 GLY A C 1
ATOM 735 O O . GLY A 1 91 ? 19.967 -14.014 -0.500 1.00 93.38 91 GLY A O 1
ATOM 736 N N . ASP A 1 92 ? 21.064 -15.849 -1.193 1.00 95.12 92 ASP A N 1
ATOM 737 C CA . ASP A 1 92 ? 20.475 -15.824 -2.532 1.00 95.12 92 ASP A CA 1
ATOM 738 C C . ASP A 1 92 ? 18.970 -16.108 -2.448 1.00 95.12 92 ASP A C 1
ATOM 740 O O . ASP A 1 92 ? 18.534 -17.065 -1.806 1.00 95.12 92 ASP A O 1
ATOM 744 N N . TYR A 1 93 ? 18.159 -15.248 -3.066 1.00 96.50 93 TYR A N 1
ATOM 745 C CA . TYR A 1 93 ? 16.706 -15.354 -3.002 1.00 96.50 93 TYR A CA 1
ATOM 746 C C . TYR A 1 93 ? 16.052 -15.307 -4.378 1.00 96.50 93 TYR A C 1
ATOM 748 O O . TYR A 1 93 ? 16.495 -14.606 -5.288 1.00 96.50 93 TYR A O 1
ATOM 756 N N . GLU A 1 94 ? 14.934 -16.016 -4.491 1.00 97.75 94 GLU A N 1
ATOM 757 C CA . GLU A 1 94 ? 14.075 -16.041 -5.671 1.00 97.75 94 GLU A CA 1
ATOM 758 C C . GLU A 1 94 ? 12.766 -15.306 -5.369 1.00 97.75 94 GLU A C 1
ATOM 760 O O . GLU A 1 94 ? 12.205 -15.425 -4.276 1.00 97.75 94 GLU A O 1
ATOM 765 N N . ILE A 1 95 ? 12.269 -14.540 -6.342 1.00 98.12 95 ILE A N 1
ATOM 766 C CA . ILE A 1 95 ? 10.988 -13.836 -6.252 1.00 98.12 95 ILE A CA 1
ATOM 767 C C . ILE A 1 95 ? 10.034 -14.443 -7.277 1.00 98.12 95 ILE A C 1
ATOM 769 O O . ILE A 1 95 ? 10.279 -14.363 -8.477 1.00 98.12 95 ILE A O 1
ATOM 773 N N . ASP A 1 96 ? 8.925 -14.984 -6.788 1.00 98.12 96 ASP A N 1
ATOM 774 C CA . ASP A 1 96 ? 7.782 -15.421 -7.585 1.00 98.12 96 ASP A CA 1
ATOM 775 C C . ASP A 1 96 ? 6.585 -14.498 -7.319 1.00 98.12 96 ASP A C 1
ATOM 777 O O . ASP A 1 96 ? 6.341 -14.084 -6.179 1.00 98.12 96 ASP A O 1
ATOM 781 N N . VAL A 1 97 ? 5.843 -14.137 -8.365 1.00 98.44 97 VAL A N 1
ATOM 782 C CA . VAL A 1 97 ? 4.738 -13.177 -8.266 1.00 98.44 97 VAL A CA 1
ATOM 783 C C . VAL A 1 97 ? 3.514 -13.701 -8.990 1.00 98.44 97 VAL A C 1
ATOM 785 O O . VAL A 1 97 ? 3.540 -13.942 -10.192 1.00 98.44 97 VAL A O 1
ATOM 788 N N . THR A 1 98 ? 2.400 -13.779 -8.268 1.00 98.62 98 THR A N 1
ATOM 789 C CA . THR A 1 98 ? 1.081 -14.024 -8.856 1.00 98.62 98 THR A CA 1
ATOM 790 C C . THR A 1 98 ? 0.252 -12.748 -8.800 1.00 98.62 98 THR A C 1
ATOM 792 O O . THR A 1 98 ? 0.023 -12.200 -7.715 1.00 98.62 98 THR A O 1
ATOM 795 N N . PHE A 1 99 ? -0.224 -12.284 -9.955 1.00 98.50 99 PHE A N 1
ATOM 796 C CA . PHE A 1 99 ? -1.078 -11.103 -10.047 1.00 98.50 99 PHE A CA 1
ATOM 797 C C . PHE A 1 99 ? -2.554 -11.478 -10.089 1.00 98.50 99 PHE A C 1
ATOM 799 O O . PHE A 1 99 ? -2.946 -12.483 -10.676 1.00 98.50 99 PHE A O 1
ATOM 806 N N . TYR A 1 100 ? -3.371 -10.630 -9.475 1.00 98.56 100 TYR A N 1
ATOM 807 C CA . TYR A 1 100 ? -4.816 -10.755 -9.404 1.00 98.56 100 TYR A CA 1
ATOM 808 C C . TYR A 1 100 ? -5.459 -9.458 -9.879 1.00 98.56 100 TYR A C 1
ATOM 810 O O . TYR A 1 100 ? -5.069 -8.376 -9.434 1.00 98.56 100 TYR A O 1
ATOM 818 N N . ASN A 1 101 ? -6.455 -9.558 -10.755 1.00 97.81 101 ASN A N 1
ATOM 819 C CA . ASN A 1 101 ? -7.280 -8.413 -11.136 1.00 97.81 101 ASN A CA 1
ATOM 820 C C . ASN A 1 101 ? -8.249 -8.024 -10.003 1.00 97.81 101 ASN A C 1
ATOM 822 O O . ASN A 1 101 ? -8.346 -8.710 -8.981 1.00 97.81 101 ASN A O 1
ATOM 826 N N . LYS A 1 102 ? -9.006 -6.937 -10.193 1.00 96.94 102 LYS A N 1
ATOM 827 C CA . LYS A 1 102 ? -10.010 -6.453 -9.228 1.00 96.94 102 LYS A CA 1
ATOM 828 C C . LYS A 1 102 ? -11.022 -7.526 -8.781 1.00 96.94 102 LYS A C 1
ATOM 830 O O . LYS A 1 102 ? -11.480 -7.473 -7.643 1.00 96.94 102 LYS A O 1
ATOM 835 N N . ASP A 1 103 ? -11.302 -8.510 -9.636 1.00 96.50 103 ASP A N 1
ATOM 836 C CA . ASP A 1 103 ? -12.281 -9.586 -9.435 1.00 96.50 103 ASP A CA 1
ATOM 837 C C . ASP A 1 103 ? -11.652 -10.867 -8.847 1.00 96.50 103 ASP A C 1
ATOM 839 O O . ASP A 1 103 ? -12.265 -11.939 -8.835 1.00 96.50 103 ASP A O 1
ATOM 843 N N . TYR A 1 104 ? -10.423 -10.773 -8.323 1.00 96.75 104 TYR A N 1
ATOM 844 C CA . TYR A 1 104 ? -9.686 -11.872 -7.688 1.00 96.75 104 TYR A CA 1
ATOM 845 C C . TYR A 1 104 ? -9.327 -13.026 -8.637 1.00 96.75 104 TYR A C 1
ATOM 847 O O . TYR A 1 104 ? -9.143 -14.166 -8.185 1.00 96.75 104 TYR A O 1
ATOM 855 N N . GLN A 1 105 ? -9.262 -12.771 -9.941 1.00 97.75 105 GLN A N 1
ATOM 856 C CA . GLN A 1 105 ? -8.818 -13.742 -10.941 1.00 97.75 105 GLN A CA 1
ATOM 857 C C . GLN A 1 105 ? -7.322 -13.578 -11.184 1.00 97.75 105 GLN A C 1
ATOM 859 O O . GLN A 1 105 ? -6.836 -12.449 -11.244 1.00 97.75 105 GLN A O 1
ATOM 864 N N . VAL A 1 106 ? -6.612 -14.700 -11.319 1.00 98.19 106 VAL A N 1
ATOM 865 C CA . VAL A 1 106 ? -5.194 -14.695 -11.693 1.00 98.19 106 VAL A CA 1
ATOM 866 C C . VAL A 1 106 ? -5.066 -14.168 -13.117 1.00 98.19 106 VAL A C 1
ATOM 868 O O . VAL A 1 106 ? -5.850 -14.553 -13.985 1.00 98.19 106 VAL A O 1
ATOM 871 N N . VAL A 1 107 ? -4.109 -13.275 -13.341 1.00 97.56 107 VAL A N 1
ATOM 872 C CA . VAL A 1 107 ? -3.868 -12.650 -14.643 1.00 97.56 107 VAL A CA 1
ATOM 873 C C . VAL A 1 107 ? -2.373 -12.547 -14.913 1.00 97.56 107 VAL A C 1
ATOM 875 O O . VAL A 1 107 ? -1.607 -12.184 -14.025 1.00 97.56 107 VAL A O 1
ATOM 878 N N . ASP A 1 108 ? -1.970 -12.804 -16.153 1.00 95.31 108 ASP A N 1
ATOM 879 C CA . ASP A 1 108 ? -0.569 -12.673 -16.581 1.00 95.3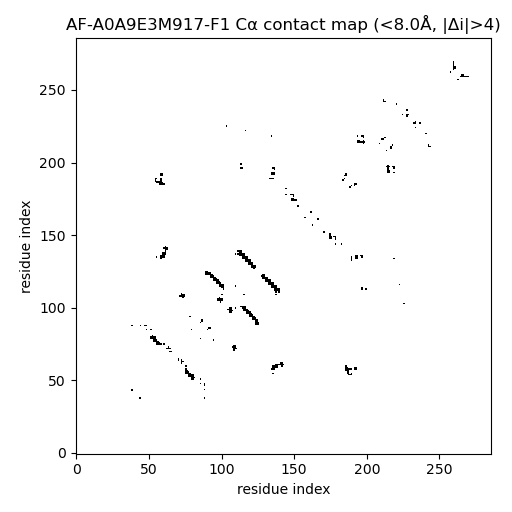1 108 ASP A CA 1
ATOM 880 C C . ASP A 1 108 ? -0.263 -11.284 -17.164 1.00 95.31 108 ASP A C 1
ATOM 882 O O . ASP A 1 108 ? 0.892 -10.864 -17.246 1.00 95.31 108 ASP A O 1
ATOM 886 N N . GLU A 1 109 ? -1.306 -10.539 -17.546 1.00 94.00 109 GLU A N 1
ATOM 887 C CA . GLU A 1 109 ? -1.203 -9.238 -18.207 1.00 94.00 109 GLU A CA 1
ATOM 888 C C . GLU A 1 109 ? -2.149 -8.208 -17.563 1.00 94.00 109 GLU A C 1
ATOM 890 O O . GLU A 1 109 ? -3.297 -8.534 -17.238 1.00 94.00 109 GLU A O 1
ATOM 895 N N . PRO A 1 110 ? -1.717 -6.943 -17.405 1.00 94.62 110 PRO A N 1
ATOM 896 C CA . PRO A 1 110 ? -2.541 -5.902 -16.810 1.00 94.62 110 PRO A CA 1
ATOM 897 C C . PRO A 1 110 ? -3.470 -5.266 -17.852 1.00 94.62 110 PRO A C 1
ATOM 899 O O . PRO A 1 110 ? -3.301 -4.106 -18.202 1.00 94.62 110 PRO A O 1
ATOM 902 N N . THR A 1 111 ? -4.446 -5.989 -18.394 1.00 91.62 111 THR A N 1
ATOM 903 C CA . THR A 1 111 ? -5.242 -5.501 -19.540 1.00 91.62 111 THR A CA 1
ATOM 904 C C . THR A 1 111 ? -6.188 -4.348 -19.183 1.00 91.62 111 THR A C 1
ATOM 906 O O . THR A 1 111 ? -6.272 -3.363 -19.918 1.00 91.62 111 THR A O 1
ATOM 909 N N . THR A 1 112 ? -6.840 -4.385 -18.021 1.00 93.88 112 THR A N 1
ATOM 910 C CA . THR A 1 112 ? -7.833 -3.377 -17.612 1.00 93.88 112 THR A CA 1
ATOM 911 C C . THR A 1 112 ? -7.250 -2.303 -16.688 1.00 93.88 112 THR A C 1
ATOM 913 O O . THR A 1 112 ? -6.479 -2.641 -15.789 1.00 93.88 112 THR A O 1
ATOM 916 N N . PRO A 1 113 ? -7.627 -1.021 -16.822 1.00 95.25 113 PRO A N 1
ATOM 917 C CA . PRO A 1 113 ? -7.330 -0.011 -15.806 1.00 95.25 113 PRO A CA 1
ATOM 918 C C . PRO A 1 113 ? -7.931 -0.375 -14.440 1.00 95.25 113 PRO A C 1
ATOM 920 O O . PRO A 1 113 ? -8.956 -1.056 -14.374 1.00 95.25 113 PRO A O 1
ATOM 923 N N . GLY A 1 114 ? -7.315 0.106 -13.361 1.00 95.94 114 GLY A N 1
ATOM 924 C CA . GLY A 1 114 ? -7.780 -0.108 -11.992 1.00 95.94 114 GLY A CA 1
ATOM 925 C C . GLY A 1 114 ? -6.822 -0.927 -11.128 1.00 95.94 114 GLY A C 1
ATOM 926 O O . GLY A 1 114 ? -5.607 -0.962 -11.350 1.00 95.94 114 GLY A O 1
ATOM 927 N N . ARG A 1 115 ? -7.391 -1.553 -10.096 1.00 98.00 115 ARG A N 1
ATOM 928 C CA . ARG A 1 115 ? -6.682 -2.335 -9.078 1.00 98.00 115 ARG A CA 1
ATOM 929 C C . ARG A 1 115 ? -6.087 -3.625 -9.632 1.00 98.00 115 ARG A C 1
ATOM 931 O O . ARG A 1 115 ? -6.778 -4.410 -10.280 1.00 98.00 115 ARG A O 1
ATOM 938 N N . TYR A 1 116 ? -4.854 -3.891 -9.209 1.00 98.31 116 TYR A N 1
ATOM 939 C CA . TYR A 1 116 ? -4.253 -5.220 -9.209 1.00 98.31 116 TYR A CA 1
ATOM 940 C C . TYR A 1 116 ? -3.662 -5.535 -7.836 1.00 98.31 116 TYR A C 1
ATOM 942 O O . TYR A 1 116 ? -3.106 -4.659 -7.174 1.00 98.31 116 TYR A O 1
ATOM 950 N N . GLY A 1 117 ? -3.758 -6.791 -7.415 1.00 98.25 117 GLY A N 1
ATOM 951 C CA . GLY A 1 117 ? -3.034 -7.303 -6.257 1.00 98.25 117 GLY A CA 1
ATOM 952 C C . GLY A 1 117 ? -1.917 -8.239 -6.692 1.00 98.25 117 GLY A C 1
ATOM 953 O O . GLY A 1 117 ? -2.144 -9.135 -7.495 1.00 98.25 117 GLY A O 1
ATOM 954 N N . ALA A 1 118 ? -0.725 -8.064 -6.140 1.00 98.38 118 ALA A N 1
ATOM 955 C CA . ALA A 1 118 ? 0.401 -8.969 -6.300 1.00 98.38 118 ALA A CA 1
ATOM 956 C C . ALA A 1 118 ? 0.625 -9.757 -5.004 1.00 98.38 118 ALA A C 1
ATOM 958 O O . ALA A 1 118 ? 0.847 -9.175 -3.935 1.00 98.38 118 ALA A O 1
ATOM 959 N N . VAL A 1 119 ? 0.564 -11.084 -5.105 1.00 98.44 119 VAL A N 1
ATOM 960 C CA . VAL A 1 119 ? 1.033 -12.002 -4.064 1.00 98.44 119 VAL A CA 1
ATOM 961 C C . VAL A 1 119 ? 2.463 -12.374 -4.419 1.00 98.44 119 VAL A C 1
ATOM 963 O O . VAL A 1 119 ? 2.700 -13.084 -5.392 1.00 98.44 119 VAL A O 1
ATOM 966 N N . VAL A 1 120 ? 3.405 -11.856 -3.643 1.00 98.00 120 VAL A N 1
ATOM 967 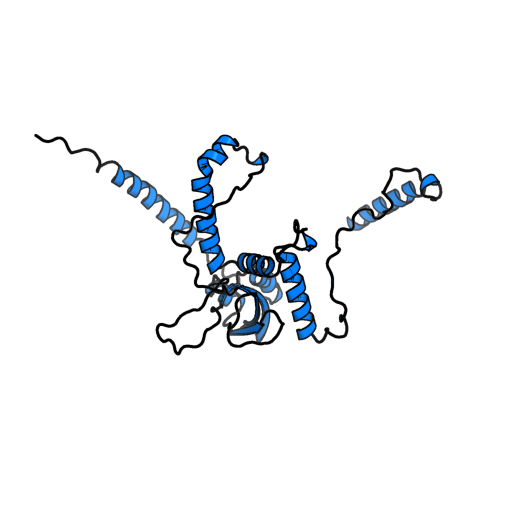C CA . VAL A 1 120 ? 4.840 -12.023 -3.864 1.00 98.00 120 VAL A CA 1
ATOM 968 C C . VAL A 1 120 ? 5.353 -13.078 -2.897 1.00 98.00 120 VAL A C 1
ATOM 970 O O . VAL A 1 120 ? 5.260 -12.892 -1.682 1.00 98.00 120 VAL A O 1
ATOM 973 N N . LYS A 1 121 ? 5.902 -14.167 -3.426 1.00 97.75 121 LYS A N 1
ATOM 974 C CA . LYS A 1 121 ? 6.600 -15.204 -2.669 1.00 97.75 121 LYS A CA 1
ATOM 975 C C . LYS A 1 121 ? 8.100 -15.002 -2.833 1.00 97.75 121 LYS A C 1
ATOM 977 O O . LYS A 1 121 ? 8.610 -14.982 -3.944 1.00 97.75 121 LYS A O 1
ATOM 982 N N . ILE A 1 122 ? 8.793 -14.843 -1.716 1.00 97.00 122 ILE A N 1
ATOM 983 C CA . ILE A 1 122 ? 10.236 -14.627 -1.657 1.00 97.00 122 ILE A CA 1
ATOM 984 C C . ILE A 1 122 ? 10.836 -15.869 -1.015 1.00 97.00 122 ILE A C 1
ATOM 986 O O . ILE A 1 122 ? 10.622 -16.101 0.176 1.00 97.00 122 ILE A O 1
ATOM 990 N N . LYS A 1 123 ? 11.534 -16.680 -1.804 1.00 96.50 123 LYS A N 1
ATOM 991 C CA . LYS A 1 123 ? 12.195 -17.898 -1.340 1.00 96.50 123 LYS A CA 1
ATOM 992 C C . LYS A 1 123 ? 13.642 -17.568 -0.994 1.00 96.50 123 LYS A C 1
ATOM 994 O O . LYS A 1 123 ? 14.392 -17.160 -1.870 1.00 96.50 123 LYS A O 1
ATOM 999 N N . ALA A 1 124 ? 13.999 -17.699 0.276 1.00 94.50 124 ALA A N 1
ATOM 1000 C CA . ALA A 1 124 ? 15.359 -17.511 0.768 1.00 94.50 1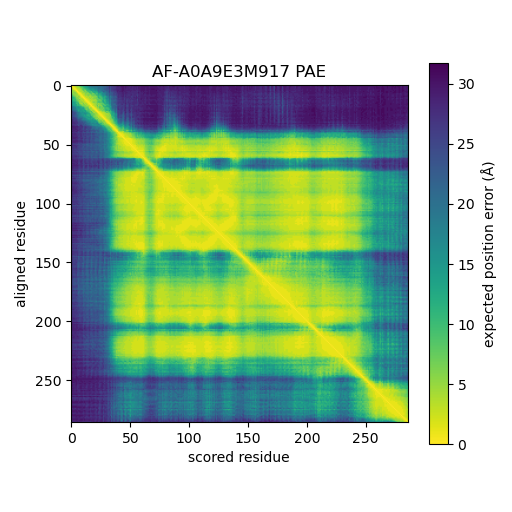24 ALA A CA 1
ATOM 1001 C C . ALA A 1 124 ? 16.242 -18.733 0.481 1.00 94.50 124 ALA A C 1
ATOM 1003 O O . ALA A 1 124 ? 15.734 -19.825 0.209 1.00 94.50 124 ALA A O 1
ATOM 1004 N N . GLN A 1 125 ? 17.556 -18.563 0.626 1.00 93.19 125 GLN A N 1
ATOM 1005 C CA . GLN A 1 125 ? 18.550 -19.617 0.413 1.00 93.19 125 GLN A CA 1
ATOM 1006 C C . GLN A 1 125 ? 18.364 -20.803 1.369 1.00 93.19 125 GLN A C 1
ATOM 1008 O O . GLN A 1 125 ? 18.619 -21.946 1.002 1.00 93.19 125 GLN A O 1
ATOM 101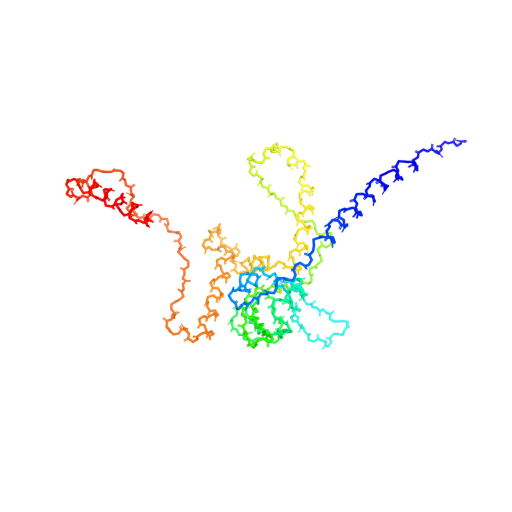3 N N . ASP A 1 126 ? 17.851 -20.549 2.577 1.00 89.12 126 ASP A N 1
ATOM 1014 C CA . ASP A 1 126 ? 17.507 -21.583 3.564 1.00 89.12 126 ASP A CA 1
ATOM 1015 C C . ASP A 1 126 ? 16.196 -22.337 3.245 1.00 89.12 126 ASP A C 1
ATOM 1017 O O . ASP A 1 126 ? 15.715 -23.133 4.052 1.00 89.12 126 ASP A O 1
ATOM 1021 N N . GLY A 1 127 ? 15.595 -22.076 2.080 1.00 91.50 127 GLY A N 1
ATOM 1022 C CA . GLY A 1 127 ? 14.373 -22.711 1.595 1.00 91.50 127 GLY A CA 1
ATOM 1023 C C . GLY A 1 127 ? 13.078 -22.098 2.128 1.00 91.50 127 GLY A C 1
ATOM 1024 O O . GLY A 1 127 ? 11.995 -22.491 1.688 1.00 91.50 127 GLY A O 1
ATOM 1025 N N . ARG A 1 128 ? 13.139 -21.126 3.046 1.00 91.94 128 ARG A N 1
ATOM 1026 C CA . ARG A 1 128 ? 11.930 -20.509 3.606 1.00 91.94 128 ARG A CA 1
ATOM 1027 C C . ARG A 1 128 ? 11.273 -19.559 2.632 1.00 91.94 128 ARG A C 1
ATOM 1029 O O . ARG A 1 128 ? 11.935 -18.810 1.919 1.00 91.94 128 ARG A O 1
ATOM 1036 N N . VAL A 1 129 ? 9.945 -19.539 2.673 1.00 94.44 129 VAL A N 1
ATOM 1037 C CA . VAL A 1 129 ? 9.130 -18.697 1.800 1.00 94.44 129 VAL A CA 1
ATOM 1038 C C . VAL A 1 129 ? 8.441 -17.610 2.612 1.00 94.44 129 VAL A C 1
ATOM 1040 O O . VAL A 1 129 ? 7.613 -17.880 3.481 1.00 94.44 129 VAL A O 1
ATOM 1043 N N . TYR A 1 130 ? 8.746 -16.361 2.281 1.00 93.56 130 TYR A N 1
ATOM 1044 C CA . TYR A 1 130 ? 8.099 -15.183 2.839 1.00 93.56 130 TYR A CA 1
ATOM 1045 C C . TYR A 1 130 ? 7.077 -14.645 1.847 1.00 93.56 130 TYR A C 1
ATOM 1047 O O . TYR A 1 130 ? 7.371 -14.487 0.667 1.00 93.56 130 TYR A O 1
ATOM 1055 N N . THR A 1 131 ? 5.875 -14.327 2.323 1.00 95.44 131 THR A N 1
ATOM 1056 C CA . THR A 1 131 ? 4.833 -13.742 1.469 1.00 95.44 131 THR A CA 1
ATOM 1057 C C . THR A 1 131 ? 4.695 -12.243 1.733 1.00 95.44 131 THR A C 1
ATOM 1059 O O . THR A 1 131 ? 4.662 -11.796 2.886 1.00 95.44 131 THR A O 1
ATOM 1062 N N . ARG A 1 132 ? 4.601 -11.447 0.665 1.00 95.69 132 ARG A N 1
ATOM 1063 C CA . ARG A 1 132 ? 4.243 -10.024 0.696 1.00 95.69 132 ARG A CA 1
ATOM 1064 C C . ARG A 1 132 ? 3.023 -9.796 -0.189 1.00 95.69 132 ARG A C 1
ATOM 1066 O O . ARG A 1 132 ? 2.890 -10.386 -1.255 1.00 95.69 132 ARG A O 1
ATOM 1073 N N . PHE A 1 133 ? 2.136 -8.924 0.268 1.00 96.94 133 PHE A N 1
ATOM 1074 C CA . PHE A 1 133 ? 0.955 -8.501 -0.478 1.00 96.94 133 PHE A CA 1
ATOM 1075 C C . PHE A 1 133 ? 1.172 -7.050 -0.900 1.00 96.94 133 PHE A C 1
ATOM 1077 O O . PHE A 1 133 ? 1.574 -6.224 -0.072 1.00 96.94 133 PHE A O 1
ATOM 1084 N N . ARG A 1 134 ? 0.989 -6.756 -2.188 1.00 97.44 134 ARG A N 1
ATOM 1085 C CA . ARG A 1 134 ? 1.209 -5.420 -2.754 1.00 97.44 134 ARG A CA 1
ATOM 1086 C C . ARG A 1 134 ? 0.086 -5.050 -3.702 1.00 97.44 134 ARG A C 1
ATOM 1088 O O . ARG A 1 134 ? -0.229 -5.799 -4.618 1.00 97.44 134 ARG A O 1
ATOM 1095 N N . THR A 1 135 ? -0.503 -3.889 -3.474 1.00 98.25 135 THR A N 1
ATOM 1096 C CA . THR A 1 135 ? -1.505 -3.291 -4.358 1.00 98.25 135 THR A CA 1
ATOM 1097 C C . THR A 1 135 ? -0.796 -2.446 -5.402 1.00 98.25 135 THR A C 1
ATOM 1099 O O . THR A 1 135 ? 0.108 -1.679 -5.067 1.00 98.25 135 THR A O 1
ATOM 1102 N N . LEU A 1 136 ? -1.227 -2.599 -6.650 1.00 97.69 136 LEU A N 1
ATOM 1103 C CA . LEU A 1 136 ? -0.801 -1.830 -7.808 1.00 97.69 136 LEU A CA 1
ATOM 1104 C C . LEU A 1 136 ? -2.015 -1.159 -8.449 1.00 97.69 136 LEU A C 1
ATOM 1106 O O . LEU A 1 136 ? -3.143 -1.651 -8.345 1.00 97.69 136 LEU A O 1
ATOM 1110 N N . TYR A 1 137 ? -1.768 -0.062 -9.159 1.00 97.31 137 TYR A N 1
ATOM 1111 C CA . TYR A 1 137 ? -2.808 0.649 -9.896 1.00 97.31 137 TYR A CA 1
ATOM 1112 C C . TYR A 1 137 ? -2.397 0.880 -11.349 1.00 97.31 137 TYR A C 1
ATOM 1114 O O . TYR A 1 137 ? -1.392 1.547 -11.616 1.00 97.31 137 TYR A O 1
ATOM 1122 N N . LYS A 1 138 ? -3.197 0.365 -12.291 1.00 95.88 138 LYS A N 1
ATOM 1123 C CA . LYS A 1 138 ? -3.083 0.708 -13.712 1.00 95.88 138 LYS A CA 1
ATOM 1124 C C . LYS A 1 138 ? -3.948 1.927 -14.005 1.00 95.88 138 LYS A C 1
ATOM 1126 O O . LYS A 1 138 ? -5.174 1.876 -13.938 1.00 95.88 138 LYS A O 1
ATOM 1131 N N . THR A 1 139 ? -3.308 3.016 -14.394 1.00 93.50 139 THR A N 1
ATOM 1132 C CA . THR A 1 139 ? -3.977 4.211 -14.911 1.00 93.50 139 THR A CA 1
ATOM 1133 C C . THR A 1 139 ? -4.527 3.959 -16.325 1.00 93.50 139 THR A C 1
ATOM 1135 O O . THR A 1 139 ? -3.914 3.223 -17.102 1.00 93.50 139 THR A O 1
ATOM 1138 N N . PRO A 1 140 ? -5.663 4.577 -16.703 1.00 89.69 140 PRO A N 1
ATOM 1139 C CA . PRO A 1 140 ? -6.285 4.362 -18.014 1.00 89.69 140 PRO A CA 1
ATOM 1140 C C . PRO A 1 140 ? -5.494 4.970 -19.175 1.00 89.69 140 PRO A C 1
ATOM 1142 O O . PRO A 1 140 ? -5.644 4.556 -20.318 1.00 89.69 140 PRO A O 1
ATOM 1145 N N . LYS A 1 141 ? -4.667 5.979 -18.894 1.00 85.25 141 LYS A N 1
ATOM 1146 C CA . LYS A 1 141 ? -3.826 6.667 -19.873 1.00 85.25 141 LYS A CA 1
ATOM 1147 C C . LYS A 1 141 ? -2.457 6.908 -19.270 1.00 85.25 141 LYS A C 1
ATOM 1149 O O . LYS A 1 141 ? -2.332 7.079 -18.056 1.00 85.25 141 LYS A O 1
ATOM 1154 N N . ARG A 1 142 ? -1.444 6.983 -20.135 1.00 79.88 142 ARG A N 1
ATOM 1155 C CA . ARG A 1 142 ? -0.093 7.370 -19.735 1.00 79.88 142 ARG A CA 1
ATOM 1156 C C . ARG A 1 142 ? -0.125 8.736 -19.064 1.00 79.88 142 ARG A C 1
ATOM 1158 O O . ARG A 1 142 ? -0.534 9.718 -19.675 1.00 79.88 142 ARG A O 1
ATOM 1165 N N . GLN A 1 143 ? 0.333 8.777 -17.820 1.00 70.12 143 GLN A N 1
ATOM 1166 C CA . GLN A 1 143 ? 0.439 10.015 -17.066 1.00 70.12 143 GLN A CA 1
ATOM 1167 C C . GLN A 1 143 ? 1.726 10.736 -17.474 1.00 70.12 143 GLN A C 1
ATOM 1169 O O . GLN A 1 143 ? 2.826 10.192 -17.347 1.00 70.12 143 GLN A O 1
ATOM 1174 N N . GLN A 1 144 ? 1.595 11.958 -17.979 1.00 66.56 144 GLN A N 1
ATOM 1175 C CA . GLN A 1 144 ? 2.692 12.917 -18.024 1.00 66.56 144 GLN A CA 1
ATOM 1176 C C . GLN A 1 144 ? 2.488 13.849 -16.839 1.00 66.56 144 GLN A C 1
ATOM 1178 O O . GLN A 1 144 ? 1.584 14.665 -16.864 1.00 66.56 144 GLN A O 1
ATOM 1183 N N . LEU A 1 145 ? 3.282 13.688 -15.782 1.00 63.59 145 LEU A N 1
ATOM 1184 C CA . LEU A 1 145 ? 3.212 14.580 -14.612 1.00 63.59 145 LEU A CA 1
ATOM 1185 C C . LEU A 1 145 ? 4.132 15.788 -14.743 1.00 63.59 145 LEU A C 1
ATOM 1187 O O . LEU A 1 145 ? 4.022 16.739 -13.978 1.00 63.59 145 LEU A O 1
ATOM 1191 N N . TRP A 1 146 ? 5.039 15.758 -15.718 1.00 59.66 146 TRP A N 1
ATOM 1192 C CA . TRP A 1 146 ? 5.872 16.904 -16.042 1.00 59.66 146 TRP A CA 1
ATOM 1193 C C . TRP A 1 146 ? 4.988 18.050 -16.531 1.00 59.66 146 TRP A C 1
ATOM 1195 O O . TRP A 1 146 ? 4.333 17.927 -17.562 1.00 59.66 146 TRP A O 1
ATOM 1205 N N . GLY A 1 147 ? 4.969 19.146 -15.770 1.00 64.25 147 GLY A N 1
ATOM 1206 C CA . GLY A 1 147 ? 4.185 20.341 -16.083 1.00 64.25 147 GLY A CA 1
ATOM 1207 C C . GLY A 1 147 ? 2.714 20.290 -15.659 1.00 64.25 147 GLY A C 1
ATOM 1208 O O . GLY A 1 147 ? 2.006 21.267 -15.885 1.00 64.25 147 GLY A O 1
ATOM 1209 N N . VAL A 1 148 ? 2.242 19.208 -15.023 1.00 70.00 148 VAL A N 1
ATOM 1210 C CA . VAL A 1 148 ? 0.885 19.185 -14.454 1.00 70.00 148 VAL A CA 1
ATOM 1211 C C . VAL A 1 148 ? 0.889 19.966 -13.148 1.00 70.00 148 VAL A C 1
ATOM 1213 O O . VAL A 1 148 ? 1.510 19.556 -12.168 1.00 70.00 148 VAL A O 1
ATOM 1216 N N . GLN A 1 149 ? 0.183 21.094 -13.134 1.00 70.25 149 GLN A N 1
ATOM 1217 C CA . GLN A 1 149 ? -0.088 21.825 -11.904 1.00 70.25 149 GLN A CA 1
ATOM 1218 C C . GLN A 1 149 ? -1.155 21.077 -11.111 1.00 70.25 149 GLN A C 1
ATOM 1220 O O . GLN A 1 149 ? -2.315 21.021 -11.517 1.00 70.25 149 GLN A O 1
ATOM 1225 N N . ILE A 1 150 ? -0.763 20.506 -9.972 1.00 79.38 150 ILE A N 1
ATOM 1226 C CA . ILE A 1 150 ? -1.738 20.071 -8.975 1.00 79.38 150 ILE A CA 1
ATOM 1227 C C . ILE A 1 150 ? -2.331 21.342 -8.373 1.00 79.38 150 ILE A C 1
ATOM 1229 O O . ILE A 1 150 ? -1.628 22.129 -7.744 1.00 79.38 150 ILE A O 1
ATOM 1233 N N . GLN A 1 151 ? -3.616 21.561 -8.626 1.00 79.12 151 GLN A N 1
ATOM 1234 C CA . GLN A 1 151 ? -4.381 22.632 -8.007 1.00 79.12 151 GLN A CA 1
ATOM 1235 C C . GLN A 1 151 ? -5.136 22.048 -6.819 1.00 79.12 151 GLN A C 1
ATOM 1237 O O . GLN A 1 151 ? -5.782 21.007 -6.931 1.00 79.12 151 GLN A O 1
ATOM 1242 N N . GLY A 1 152 ? -5.020 22.709 -5.678 1.00 77.19 152 GLY A N 1
ATOM 1243 C CA . GLY A 1 152 ? -5.682 22.317 -4.450 1.00 77.19 152 GLY A CA 1
ATOM 1244 C C . GLY A 1 152 ? -5.507 23.392 -3.394 1.00 77.19 152 GLY A C 1
ATOM 1245 O O . GLY A 1 152 ? -4.556 24.180 -3.440 1.00 77.19 152 GLY A O 1
ATOM 1246 N N . GLU A 1 153 ? -6.450 23.413 -2.467 1.00 79.25 153 GLU A N 1
ATOM 1247 C CA . GLU A 1 153 ? -6.359 24.159 -1.226 1.00 79.25 153 GLU A CA 1
ATOM 1248 C C . GLU A 1 153 ? -6.121 23.132 -0.127 1.00 79.25 153 GLU A C 1
ATOM 1250 O O . GLU A 1 153 ? -6.919 22.218 0.078 1.00 79.25 153 GLU A O 1
ATOM 1255 N N . LEU A 1 154 ? -4.946 23.207 0.487 1.00 82.12 154 LEU A N 1
ATOM 1256 C CA . LEU A 1 154 ? -4.608 22.391 1.638 1.00 82.12 154 LEU A CA 1
ATOM 1257 C C . LEU A 1 154 ? -4.683 23.315 2.844 1.00 82.12 154 LEU A C 1
ATOM 1259 O O . LEU A 1 154 ? -3.978 24.316 2.883 1.00 82.12 154 LEU A O 1
ATOM 1263 N N . GLU A 1 155 ? -5.536 22.997 3.802 1.00 82.44 155 GLU A N 1
ATOM 1264 C CA . GLU A 1 155 ? -5.569 23.698 5.079 1.00 82.44 155 GLU A CA 1
ATOM 1265 C C . GLU A 1 155 ? -4.540 23.049 6.004 1.00 82.44 155 GLU A C 1
ATOM 1267 O O . GLU A 1 155 ? -4.590 21.843 6.263 1.00 82.44 155 GLU A O 1
ATOM 1272 N N . LEU A 1 156 ? -3.570 23.832 6.479 1.00 79.62 156 LEU A N 1
ATOM 1273 C CA . LEU A 1 156 ? -2.666 23.367 7.523 1.00 79.62 156 LEU A CA 1
ATOM 1274 C C . LEU A 1 156 ? -3.272 23.647 8.902 1.00 79.62 156 LEU A C 1
ATOM 1276 O O . LEU A 1 156 ? -3.771 24.746 9.137 1.00 79.62 156 LEU A O 1
ATOM 1280 N N . PRO A 1 157 ? -3.174 22.700 9.850 1.00 81.19 157 PRO A N 1
ATOM 1281 C CA . PRO A 1 157 ? -3.521 22.959 11.239 1.00 81.19 157 PRO A CA 1
ATOM 1282 C C . PRO A 1 157 ? -2.744 24.156 11.805 1.00 81.19 157 PRO A C 1
ATOM 1284 O O . PRO A 1 157 ? -1.519 24.218 11.685 1.00 81.19 157 PRO A O 1
ATOM 1287 N N . ALA A 1 158 ? -3.433 25.052 12.518 1.00 82.94 158 ALA A N 1
ATOM 1288 C CA . ALA A 1 158 ? -2.818 26.225 13.156 1.00 82.94 158 ALA A CA 1
ATOM 1289 C C . ALA A 1 158 ? -1.648 25.868 14.102 1.00 82.94 158 ALA A C 1
ATOM 1291 O O . ALA A 1 158 ? -0.736 26.665 14.310 1.00 82.94 158 ALA A O 1
ATOM 1292 N N . GLY A 1 159 ? -1.627 24.639 14.633 1.00 87.56 159 GLY A N 1
ATOM 1293 C CA . GLY A 1 159 ? -0.570 24.133 15.514 1.00 87.56 159 GLY A CA 1
ATOM 1294 C C . GLY A 1 159 ? 0.834 24.067 14.896 1.00 87.56 159 GLY A C 1
ATOM 1295 O O . GLY A 1 159 ? 1.796 23.884 15.634 1.00 87.56 159 GLY A O 1
ATOM 1296 N N . TYR A 1 160 ? 0.981 24.242 13.579 1.00 87.19 160 TYR A N 1
ATOM 1297 C CA . TYR A 1 160 ? 2.295 24.358 12.935 1.00 87.19 160 TYR A CA 1
ATOM 1298 C C . TYR A 1 160 ? 2.924 25.757 13.059 1.00 87.19 160 TYR A C 1
ATOM 1300 O O . TYR A 1 160 ? 4.052 25.952 12.611 1.00 87.19 160 TYR A O 1
ATOM 1308 N N . GLY A 1 161 ? 2.219 26.723 13.664 1.00 90.06 161 GLY A N 1
ATOM 1309 C CA . GLY A 1 161 ? 2.752 28.056 13.964 1.00 90.06 161 GLY A CA 1
ATOM 1310 C C . GLY A 1 161 ? 2.979 28.944 12.738 1.00 90.06 161 GLY A C 1
ATOM 1311 O O . GLY A 1 161 ? 3.685 29.944 12.836 1.00 90.06 161 GLY A O 1
ATOM 1312 N N . MET A 1 162 ? 2.415 28.582 11.583 1.00 88.31 162 MET A N 1
ATOM 1313 C CA . MET A 1 162 ? 2.449 29.410 10.380 1.00 88.31 162 MET A CA 1
ATOM 1314 C C . MET A 1 162 ? 1.206 30.288 10.311 1.00 88.31 162 MET A C 1
ATOM 1316 O O . MET A 1 162 ? 0.091 29.818 10.524 1.00 88.31 162 MET A O 1
ATOM 1320 N N . ASP A 1 163 ? 1.417 31.555 9.978 1.00 90.44 163 ASP A N 1
ATOM 1321 C CA . ASP A 1 163 ? 0.344 32.494 9.682 1.00 90.44 163 ASP A CA 1
ATOM 1322 C C . ASP A 1 163 ? -0.415 32.088 8.399 1.00 90.44 163 ASP A C 1
ATOM 1324 O O . ASP A 1 163 ? 0.185 31.678 7.398 1.00 90.44 163 ASP A O 1
ATOM 1328 N N . GLU A 1 164 ? -1.744 32.208 8.428 1.00 88.00 164 GLU A N 1
ATOM 1329 C CA . GLU A 1 164 ? -2.636 31.782 7.342 1.00 88.00 164 GLU A CA 1
ATOM 1330 C C . GLU A 1 164 ? -2.379 32.566 6.046 1.00 88.00 164 GLU A C 1
ATOM 1332 O O . GLU A 1 164 ? -2.347 31.990 4.954 1.00 88.00 164 GLU A O 1
ATOM 1337 N N . GLN A 1 165 ? -2.101 33.870 6.150 1.00 89.75 165 GLN A N 1
ATOM 1338 C CA . GLN A 1 165 ? -1.799 34.699 4.985 1.00 89.75 165 GLN A CA 1
ATOM 1339 C C . GLN A 1 165 ? -0.470 34.284 4.341 1.00 89.75 165 GLN A C 1
ATOM 1341 O O . GLN A 1 165 ? -0.354 34.230 3.113 1.00 89.75 165 GLN A O 1
ATOM 1346 N N . THR A 1 166 ? 0.530 33.944 5.156 1.00 90.94 166 THR A N 1
ATOM 1347 C CA . THR A 1 166 ? 1.809 33.396 4.683 1.00 90.94 166 THR A CA 1
ATOM 1348 C C . THR A 1 166 ? 1.591 32.098 3.913 1.00 90.94 166 THR A C 1
ATOM 1350 O O . THR A 1 166 ? 2.138 31.930 2.820 1.00 90.94 166 THR A O 1
ATOM 1353 N N . TRP A 1 167 ? 0.746 31.207 4.433 1.00 87.44 167 TRP A N 1
ATOM 1354 C CA . TRP A 1 167 ? 0.384 29.969 3.754 1.00 87.44 167 TRP A CA 1
ATOM 1355 C C . TRP A 1 167 ? -0.293 30.219 2.403 1.00 87.44 167 TRP A C 1
ATOM 1357 O O . TRP A 1 167 ? 0.144 29.687 1.377 1.00 87.44 167 TRP A O 1
ATOM 1367 N N . HIS A 1 168 ? -1.303 31.091 2.377 1.00 87.62 168 HIS A N 1
ATOM 1368 C CA . HIS A 1 168 ? -1.999 31.467 1.151 1.00 87.62 168 HIS A CA 1
ATOM 1369 C C . HIS A 1 168 ? -1.027 32.032 0.100 1.00 87.62 168 HIS A C 1
ATOM 1371 O O . HIS A 1 168 ? -1.064 31.639 -1.069 1.00 87.62 168 HIS A O 1
ATOM 1377 N N . ASN A 1 169 ? -0.092 32.890 0.519 1.00 91.38 169 ASN A N 1
ATOM 1378 C CA . ASN A 1 169 ? 0.925 33.476 -0.358 1.00 91.38 169 ASN A CA 1
ATOM 1379 C C . ASN A 1 169 ? 1.940 32.440 -0.881 1.00 91.38 169 ASN A C 1
ATOM 1381 O O . ASN A 1 169 ? 2.495 32.616 -1.965 1.00 91.38 169 ASN A O 1
ATOM 1385 N N . GLN A 1 170 ? 2.168 31.345 -0.147 1.00 91.44 170 GLN A N 1
ATOM 1386 C CA . GLN A 1 170 ? 3.089 30.261 -0.518 1.00 91.44 170 GLN A CA 1
ATOM 1387 C C . GLN A 1 170 ? 2.411 29.070 -1.214 1.00 91.44 170 GLN A C 1
ATOM 1389 O O . GLN A 1 170 ? 3.081 28.081 -1.528 1.00 91.44 170 GLN A O 1
ATOM 1394 N N . ARG A 1 171 ? 1.114 29.162 -1.538 1.00 87.31 171 ARG A N 1
ATOM 1395 C CA . ARG A 1 171 ? 0.322 28.090 -2.174 1.00 87.31 171 ARG A CA 1
ATOM 1396 C C . ARG A 1 171 ? 1.008 27.461 -3.387 1.00 87.31 171 ARG A C 1
ATOM 1398 O O . ARG A 1 171 ? 0.966 26.246 -3.563 1.00 87.31 171 ARG A O 1
ATOM 1405 N N . LYS A 1 172 ? 1.669 28.266 -4.225 1.00 88.81 172 LYS A N 1
ATOM 1406 C CA . LYS A 1 172 ? 2.390 27.746 -5.395 1.00 88.81 172 LYS A CA 1
ATOM 1407 C C . LYS A 1 172 ? 3.536 26.812 -4.985 1.00 88.81 172 LYS A C 1
ATOM 1409 O O . LYS A 1 172 ? 3.619 25.703 -5.503 1.00 88.81 172 LYS A O 1
ATOM 1414 N N . SER A 1 173 ? 4.387 27.244 -4.057 1.00 89.94 173 SER A N 1
ATOM 1415 C CA . SER A 1 173 ? 5.530 26.467 -3.560 1.00 89.94 173 SER A CA 1
ATOM 1416 C C . SER A 1 173 ? 5.077 25.143 -2.938 1.00 89.94 173 SER A C 1
ATOM 1418 O O . SER A 1 173 ? 5.677 24.094 -3.173 1.00 89.94 173 SER A O 1
ATOM 1420 N N . VAL A 1 174 ? 3.970 25.181 -2.194 1.00 88.94 174 VAL A N 1
ATOM 1421 C CA . VAL A 1 174 ? 3.330 23.998 -1.604 1.00 88.94 174 VAL A CA 1
ATOM 1422 C C . VAL A 1 174 ? 2.850 23.039 -2.690 1.00 88.94 174 VAL A C 1
ATOM 1424 O O . VAL A 1 174 ? 3.172 21.852 -2.655 1.00 88.94 174 VAL A O 1
ATOM 1427 N N . ASN A 1 175 ? 2.126 23.545 -3.687 1.00 87.50 175 ASN A N 1
ATOM 1428 C CA . ASN A 1 175 ? 1.610 22.726 -4.779 1.00 87.50 175 ASN A CA 1
ATOM 1429 C C . ASN A 1 175 ? 2.740 22.116 -5.624 1.00 87.50 175 ASN A C 1
ATOM 1431 O O . ASN A 1 175 ? 2.650 20.949 -6.008 1.00 87.50 175 ASN A O 1
ATOM 1435 N N . ASP A 1 176 ? 3.836 22.848 -5.848 1.00 88.25 176 ASP A N 1
ATOM 1436 C CA . ASP A 1 176 ? 5.033 22.334 -6.525 1.00 88.25 176 ASP A CA 1
ATOM 1437 C C . ASP A 1 176 ? 5.692 21.191 -5.716 1.00 88.25 176 ASP A C 1
ATOM 1439 O O . ASP A 1 176 ? 6.108 20.167 -6.279 1.00 88.25 176 ASP A O 1
ATOM 1443 N N . TYR A 1 177 ? 5.753 21.324 -4.383 1.00 90.38 177 TYR A N 1
ATOM 1444 C CA . TYR A 1 177 ? 6.237 20.266 -3.492 1.00 90.38 177 TYR A CA 1
ATOM 1445 C C . TYR A 1 177 ? 5.340 19.022 -3.549 1.00 90.38 177 TYR A C 1
ATOM 1447 O O . TYR A 1 177 ? 5.849 17.909 -3.713 1.00 90.38 177 TYR A O 1
ATOM 1455 N N . ILE A 1 178 ? 4.016 19.198 -3.472 1.00 89.62 178 ILE A N 1
ATOM 1456 C CA . ILE A 1 178 ? 3.038 18.103 -3.545 1.00 89.62 178 ILE A CA 1
ATOM 1457 C C . ILE A 1 178 ? 3.127 17.395 -4.900 1.00 89.62 178 ILE A C 1
ATOM 1459 O O . ILE A 1 178 ? 3.200 16.168 -4.941 1.00 89.62 178 ILE A O 1
ATOM 1463 N N . ALA A 1 179 ? 3.203 18.134 -6.010 1.00 87.44 179 ALA A N 1
ATOM 1464 C CA . ALA A 1 179 ? 3.381 17.556 -7.343 1.00 87.44 179 ALA A CA 1
ATOM 1465 C C . ALA A 1 179 ? 4.655 16.704 -7.432 1.00 87.44 179 ALA A C 1
ATOM 1467 O O . ALA A 1 179 ? 4.640 15.587 -7.959 1.00 87.44 179 ALA A O 1
ATOM 1468 N N . SER A 1 180 ? 5.747 17.189 -6.839 1.00 88.19 180 SER A N 1
ATOM 1469 C CA . SER A 1 180 ? 7.001 16.442 -6.746 1.00 88.19 180 SER A CA 1
ATOM 1470 C C . SER A 1 180 ? 6.868 15.186 -5.877 1.00 88.19 180 SER A C 1
ATOM 1472 O O . SER A 1 180 ? 7.422 14.141 -6.227 1.00 88.19 180 SER A O 1
ATOM 1474 N N . ALA A 1 181 ? 6.134 15.259 -4.762 1.00 90.44 181 ALA A N 1
ATOM 1475 C CA . ALA A 1 181 ? 5.854 14.116 -3.894 1.00 90.44 181 ALA A CA 1
ATOM 1476 C C . ALA A 1 181 ? 5.026 13.046 -4.620 1.00 90.44 181 ALA A C 1
ATOM 1478 O O . ALA A 1 181 ? 5.458 11.898 -4.690 1.00 90.44 181 ALA A O 1
ATOM 1479 N N . VAL A 1 182 ? 3.934 13.435 -5.283 1.00 90.25 182 VAL A N 1
ATOM 1480 C CA . VAL A 1 182 ? 3.110 12.542 -6.115 1.00 90.25 182 VAL A CA 1
ATOM 1481 C C . VAL A 1 182 ? 3.951 11.866 -7.201 1.00 90.25 182 VAL A C 1
ATOM 1483 O O . VAL A 1 182 ? 3.862 10.655 -7.404 1.00 90.25 182 VAL A O 1
ATOM 1486 N N . GLY A 1 183 ? 4.831 12.617 -7.872 1.00 88.62 183 GLY A N 1
ATOM 1487 C CA . GLY A 1 183 ? 5.742 12.062 -8.875 1.00 88.62 183 GLY A CA 1
ATOM 1488 C C . GLY A 1 183 ? 6.708 11.003 -8.323 1.00 88.62 183 GLY A C 1
ATOM 1489 O O . GLY A 1 183 ? 7.014 10.030 -9.022 1.00 88.62 183 GLY A O 1
ATOM 1490 N N . ARG A 1 184 ? 7.183 11.156 -7.077 1.00 89.94 184 ARG A N 1
ATOM 1491 C CA . ARG A 1 184 ? 7.994 10.135 -6.385 1.00 89.94 184 ARG A CA 1
ATOM 1492 C C . ARG A 1 184 ? 7.148 8.927 -5.989 1.00 89.94 184 ARG A C 1
ATOM 1494 O O . ARG A 1 184 ? 7.562 7.792 -6.236 1.00 89.94 184 ARG A O 1
ATOM 1501 N N . ASP A 1 185 ? 5.964 9.167 -5.446 1.00 92.19 185 ASP A N 1
ATOM 1502 C CA . ASP A 1 185 ? 5.092 8.135 -4.890 1.00 92.19 185 ASP A CA 1
ATOM 1503 C C . ASP A 1 185 ? 4.515 7.213 -5.957 1.00 92.19 185 ASP A C 1
ATOM 1505 O O . ASP A 1 185 ? 4.472 6.002 -5.763 1.00 92.19 185 ASP A O 1
ATOM 1509 N N . ILE A 1 186 ? 4.216 7.727 -7.147 1.00 90.69 186 ILE A N 1
ATOM 1510 C CA . ILE A 1 186 ? 3.833 6.900 -8.302 1.00 90.69 186 ILE A CA 1
ATOM 1511 C C . ILE A 1 186 ? 4.857 5.803 -8.588 1.00 90.69 186 ILE A C 1
ATOM 1513 O O . ILE A 1 186 ? 4.497 4.683 -8.956 1.00 90.69 186 ILE A O 1
ATOM 1517 N N . LYS A 1 187 ? 6.145 6.103 -8.395 1.00 88.44 187 LYS A N 1
ATOM 1518 C CA . LYS A 1 187 ? 7.228 5.168 -8.699 1.00 88.44 187 LYS A CA 1
ATOM 1519 C C . LYS A 1 187 ? 7.472 4.128 -7.614 1.00 88.44 187 LYS A C 1
ATOM 1521 O O . LYS A 1 187 ? 8.053 3.100 -7.937 1.00 88.44 187 LYS A O 1
ATOM 1526 N N . ARG A 1 188 ? 7.137 4.406 -6.352 1.00 88.31 188 ARG A N 1
ATOM 1527 C CA . ARG A 1 188 ? 7.632 3.604 -5.215 1.00 88.31 188 ARG A CA 1
ATOM 1528 C C . ARG A 1 188 ? 6.582 3.312 -4.149 1.00 88.31 188 ARG A C 1
ATOM 1530 O O . ARG A 1 188 ? 6.661 2.279 -3.495 1.00 88.31 188 ARG A O 1
ATOM 1537 N N . SER A 1 189 ? 5.583 4.173 -3.992 1.00 93.81 189 SER A N 1
ATOM 1538 C CA . SER A 1 189 ? 4.633 4.101 -2.888 1.00 93.81 189 SER A CA 1
ATOM 1539 C C . SER A 1 189 ? 3.531 3.084 -3.165 1.00 93.81 189 SER A C 1
ATOM 1541 O O . SER A 1 189 ? 2.703 3.238 -4.067 1.00 93.81 189 SER A O 1
ATOM 1543 N N . HIS A 1 190 ? 3.521 2.022 -2.362 1.00 94.44 190 HIS A N 1
ATOM 1544 C CA . HIS A 1 190 ? 2.388 1.105 -2.273 1.00 94.44 190 HIS A CA 1
ATOM 1545 C C . HIS A 1 190 ? 1.131 1.835 -1.782 1.00 94.44 190 HIS A C 1
ATOM 1547 O O . HIS A 1 190 ? 0.054 1.633 -2.340 1.00 94.44 190 HIS A O 1
ATOM 1553 N N . ASP A 1 191 ? 1.279 2.728 -0.804 1.00 95.62 191 ASP A N 1
ATOM 1554 C CA . ASP A 1 191 ? 0.162 3.453 -0.197 1.00 95.62 191 ASP A CA 1
ATOM 1555 C C . ASP A 1 191 ? -0.507 4.403 -1.193 1.00 95.62 191 ASP A C 1
ATOM 1557 O O . ASP A 1 191 ? -1.728 4.550 -1.194 1.00 95.62 191 ASP A O 1
ATOM 1561 N N . PHE A 1 192 ? 0.261 4.982 -2.119 1.00 96.06 192 PHE A N 1
ATOM 1562 C CA . PHE A 1 192 ? -0.310 5.801 -3.184 1.00 96.06 192 PHE A CA 1
ATOM 1563 C C . PHE A 1 192 ? -1.120 4.966 -4.186 1.00 96.06 192 PHE A C 1
ATOM 1565 O O . PHE A 1 192 ? -2.191 5.386 -4.623 1.00 96.06 192 PHE A O 1
ATOM 1572 N N . ALA A 1 193 ? -0.679 3.743 -4.505 1.00 97.00 193 ALA A N 1
ATOM 1573 C CA . ALA A 1 193 ? -1.493 2.815 -5.290 1.00 97.00 193 ALA A CA 1
ATOM 1574 C C . ALA A 1 193 ? -2.775 2.410 -4.535 1.00 97.00 193 ALA A C 1
ATOM 1576 O O . ALA A 1 193 ? -3.853 2.380 -5.130 1.00 97.00 193 ALA A O 1
ATOM 1577 N N . VAL A 1 194 ? -2.690 2.168 -3.221 1.00 97.75 194 VAL A N 1
ATOM 1578 C CA . VAL A 1 194 ? -3.858 1.920 -2.357 1.00 97.75 194 VAL A CA 1
ATOM 1579 C C . VAL A 1 194 ? -4.836 3.096 -2.407 1.00 97.75 194 VAL A C 1
ATOM 1581 O O . VAL A 1 194 ? -6.026 2.882 -2.637 1.00 97.75 194 VAL A O 1
ATOM 1584 N N . LEU A 1 195 ? -4.347 4.332 -2.282 1.00 96.19 195 LEU A N 1
ATOM 1585 C CA . LEU A 1 195 ? -5.169 5.536 -2.386 1.00 96.19 195 LEU A CA 1
ATOM 1586 C C . LEU A 1 195 ? -5.922 5.588 -3.722 1.00 96.19 195 LEU A C 1
ATOM 1588 O O . LEU A 1 195 ? -7.150 5.684 -3.727 1.00 96.19 195 LEU A O 1
ATOM 1592 N N . LEU A 1 196 ? -5.211 5.461 -4.848 1.00 95.75 196 LEU A N 1
ATOM 1593 C CA . LEU A 1 196 ? -5.819 5.543 -6.179 1.00 95.75 196 LEU A CA 1
ATOM 1594 C C . LEU A 1 196 ? -6.812 4.409 -6.455 1.00 95.75 196 LEU A C 1
ATOM 1596 O O . LEU A 1 196 ? -7.864 4.658 -7.041 1.00 95.75 196 LEU A O 1
ATOM 1600 N N . THR A 1 197 ? -6.521 3.179 -6.014 1.00 96.06 197 THR A N 1
ATOM 1601 C CA . THR A 1 197 ? -7.480 2.065 -6.135 1.00 96.06 197 THR A CA 1
ATOM 1602 C C . THR A 1 197 ? -8.753 2.338 -5.349 1.00 96.06 197 THR A C 1
ATOM 1604 O O . THR A 1 197 ? -9.844 2.184 -5.889 1.00 96.06 197 THR A O 1
ATOM 1607 N N . GLY A 1 198 ? -8.632 2.814 -4.107 1.00 93.38 198 GLY A N 1
ATOM 1608 C CA . GLY A 1 198 ? -9.786 3.168 -3.294 1.00 93.38 198 GLY A CA 1
ATOM 1609 C C . GLY A 1 198 ? -10.612 4.294 -3.908 1.00 93.38 198 GLY A C 1
ATOM 1610 O O . GLY A 1 198 ? -11.831 4.165 -3.980 1.00 93.38 198 GLY A O 1
ATOM 1611 N N . MET A 1 199 ? -9.966 5.352 -4.409 1.00 91.88 199 MET A N 1
ATOM 1612 C CA . MET A 1 199 ? -10.642 6.449 -5.115 1.00 91.88 199 MET A CA 1
ATOM 1613 C C . MET A 1 199 ? -11.352 5.971 -6.387 1.00 91.88 199 MET A C 1
ATOM 1615 O O . MET A 1 199 ? -12.471 6.394 -6.649 1.00 91.88 199 MET A O 1
ATOM 1619 N N . ASN A 1 200 ? -10.745 5.058 -7.150 1.00 93.12 200 ASN A N 1
ATOM 1620 C CA . ASN A 1 200 ? -11.355 4.485 -8.352 1.00 93.12 200 ASN A CA 1
ATOM 1621 C C . ASN A 1 200 ? -12.582 3.603 -8.052 1.00 93.12 200 ASN A C 1
ATOM 1623 O O . ASN A 1 200 ? -13.432 3.415 -8.917 1.00 93.12 200 ASN A O 1
ATOM 1627 N N . GLU A 1 201 ? -12.681 3.075 -6.834 1.00 91.06 201 GLU A N 1
ATOM 1628 C CA . GLU A 1 201 ? -13.772 2.207 -6.380 1.00 91.06 201 GLU A CA 1
ATOM 1629 C C . GLU A 1 201 ? -14.853 2.952 -5.585 1.00 91.06 201 GLU A C 1
ATOM 1631 O O . GLU A 1 201 ? -15.837 2.342 -5.154 1.00 91.06 201 GLU A O 1
ATOM 1636 N N . ILE A 1 202 ? -14.658 4.239 -5.287 1.00 87.06 202 ILE A N 1
ATOM 1637 C CA . ILE A 1 202 ? -15.663 5.098 -4.652 1.00 87.06 202 ILE A CA 1
ATOM 1638 C C . ILE A 1 202 ? -16.597 5.639 -5.737 1.00 87.06 202 ILE A C 1
ATOM 1640 O O . ILE A 1 202 ? -16.154 6.074 -6.797 1.00 87.06 202 ILE A O 1
ATOM 1644 N N . SER A 1 203 ? -17.904 5.582 -5.472 1.00 80.81 203 SER A N 1
ATOM 1645 C CA . SER A 1 203 ? -18.897 6.154 -6.378 1.00 80.81 203 SER A CA 1
ATOM 1646 C C . SER A 1 203 ? -18.793 7.684 -6.357 1.00 80.81 203 SER A C 1
ATOM 1648 O O . SER A 1 203 ? -18.765 8.249 -5.263 1.00 80.81 203 SER A O 1
ATOM 1650 N N . PRO A 1 204 ? -18.795 8.375 -7.512 1.00 79.56 204 PRO A N 1
ATOM 1651 C CA . PRO A 1 204 ? -18.766 9.839 -7.559 1.00 79.56 204 PRO A CA 1
ATOM 1652 C C . PRO A 1 204 ? -19.948 10.511 -6.845 1.00 79.56 204 PRO A C 1
ATOM 1654 O O . PRO A 1 204 ? -19.841 11.661 -6.441 1.00 79.56 204 PRO A O 1
ATOM 1657 N N . GLN A 1 205 ? -21.076 9.809 -6.704 1.00 76.44 205 GLN A N 1
ATOM 1658 C CA . GLN A 1 205 ? -22.286 10.310 -6.041 1.00 76.44 205 GLN A CA 1
ATOM 1659 C C . GLN A 1 205 ? -22.300 10.033 -4.530 1.00 76.44 205 GLN A C 1
ATOM 1661 O O . GLN A 1 205 ? -23.256 10.387 -3.843 1.00 76.44 205 GLN A O 1
ATOM 1666 N N . GLN A 1 206 ? -21.277 9.358 -4.004 1.00 74.56 206 GLN A N 1
ATOM 1667 C CA . GLN A 1 206 ? -21.163 9.107 -2.576 1.00 74.56 206 GLN A CA 1
ATOM 1668 C C . GLN A 1 206 ? -20.781 10.415 -1.872 1.00 74.56 206 GLN A C 1
ATOM 1670 O O . GLN A 1 206 ? -19.844 11.093 -2.287 1.00 74.56 206 GLN A O 1
ATOM 1675 N N . GLY A 1 207 ? -21.515 10.768 -0.813 1.00 75.56 207 GLY A N 1
ATOM 1676 C CA . GLY A 1 207 ? -21.173 11.898 0.051 1.00 75.56 207 GLY A CA 1
ATOM 1677 C C . GLY A 1 207 ? -19.830 11.706 0.778 1.00 75.56 207 GLY A C 1
ATOM 1678 O O . GLY A 1 207 ? -19.080 10.774 0.470 1.00 75.56 207 GLY A O 1
ATOM 1679 N N . PRO A 1 208 ? -19.516 12.562 1.766 1.00 78.25 208 PRO A N 1
ATOM 1680 C CA . PRO A 1 208 ? -18.274 12.478 2.527 1.00 78.25 208 PRO A CA 1
ATOM 1681 C C . PRO A 1 208 ? -17.976 11.054 3.011 1.00 78.25 208 PRO A C 1
ATOM 1683 O O . PRO A 1 208 ? -18.818 10.374 3.599 1.00 78.25 208 PRO A O 1
ATOM 1686 N N . VAL A 1 209 ? -16.762 10.591 2.728 1.00 79.06 209 VAL A N 1
ATOM 1687 C CA . VAL A 1 209 ? -16.344 9.212 2.984 1.00 79.06 209 VAL A CA 1
ATOM 1688 C C . VAL A 1 209 ? -15.854 9.108 4.425 1.00 79.06 209 VAL A C 1
ATOM 1690 O O . VAL A 1 209 ? -14.895 9.775 4.811 1.00 79.06 209 VAL A O 1
ATOM 1693 N N . SER A 1 210 ? -16.482 8.251 5.231 1.00 83.06 210 SER A N 1
ATOM 1694 C CA . SER A 1 210 ? -16.011 7.991 6.596 1.00 83.06 210 SER A CA 1
ATOM 1695 C C . SER A 1 210 ? -14.679 7.226 6.594 1.00 83.06 210 SER A C 1
ATOM 1697 O O . SER A 1 210 ? -14.309 6.583 5.608 1.00 83.06 210 SER A O 1
ATOM 1699 N N . GLN A 1 211 ? -13.964 7.197 7.724 1.00 82.56 211 GLN A N 1
ATOM 1700 C CA . GLN A 1 211 ? -12.735 6.390 7.854 1.00 82.56 211 GLN A CA 1
ATOM 1701 C C . GLN A 1 211 ? -12.961 4.902 7.509 1.00 82.56 211 GLN A C 1
ATOM 1703 O O . GLN A 1 211 ? -12.101 4.247 6.907 1.00 82.56 211 GLN A O 1
ATOM 1708 N N . LEU A 1 212 ? -14.151 4.375 7.818 1.00 83.31 212 LEU A N 1
ATOM 1709 C CA . LEU A 1 212 ? -14.563 3.000 7.516 1.00 83.31 212 LEU A CA 1
ATOM 1710 C C . LEU A 1 212 ? -14.790 2.746 6.017 1.00 83.31 212 LEU A C 1
ATOM 1712 O O . LEU A 1 212 ? -14.836 1.598 5.580 1.00 83.31 212 LEU A O 1
ATOM 1716 N N . GLN A 1 213 ? -14.904 3.806 5.223 1.00 84.12 213 GLN A N 1
ATOM 1717 C CA . GLN A 1 213 ? -15.061 3.758 3.772 1.00 84.12 213 GLN A CA 1
ATOM 1718 C C . GLN A 1 213 ? -13.815 4.272 3.027 1.00 84.12 213 GLN A C 1
ATOM 1720 O O . GLN A 1 213 ? -13.817 4.319 1.796 1.00 84.12 213 GLN A O 1
ATOM 1725 N N . SER A 1 214 ? -12.750 4.623 3.758 1.00 90.00 214 SER A N 1
ATOM 1726 C CA . SER A 1 214 ? -11.490 5.113 3.195 1.00 90.00 214 SER A CA 1
ATOM 1727 C C . SER A 1 214 ? -10.842 4.116 2.228 1.00 90.00 214 SER A C 1
ATOM 1729 O O . SER A 1 214 ? -11.087 2.905 2.277 1.00 90.00 214 SER A O 1
ATOM 1731 N N . ALA A 1 215 ? -9.949 4.624 1.376 1.00 93.12 215 ALA A N 1
ATOM 1732 C CA . ALA A 1 215 ? -9.199 3.812 0.421 1.00 93.12 215 ALA A CA 1
ATOM 1733 C C . ALA A 1 215 ? -8.441 2.650 1.088 1.00 93.12 215 ALA A C 1
ATOM 1735 O O . ALA A 1 215 ? -8.484 1.519 0.605 1.00 93.12 215 ALA A O 1
ATOM 1736 N N . VAL A 1 216 ? -7.827 2.905 2.249 1.00 94.12 216 VAL A N 1
ATOM 1737 C CA . VAL A 1 216 ? -7.119 1.890 3.044 1.00 94.12 216 VAL A C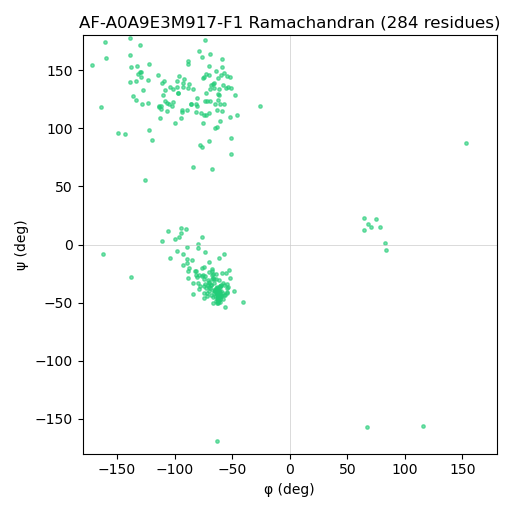A 1
ATOM 1738 C C . VAL A 1 216 ? -8.077 0.807 3.538 1.00 94.12 216 VAL A C 1
ATOM 1740 O O . VAL A 1 216 ? -7.764 -0.381 3.459 1.00 94.12 216 VAL A O 1
ATOM 1743 N N . THR A 1 217 ? -9.264 1.181 4.024 1.00 91.94 217 THR A N 1
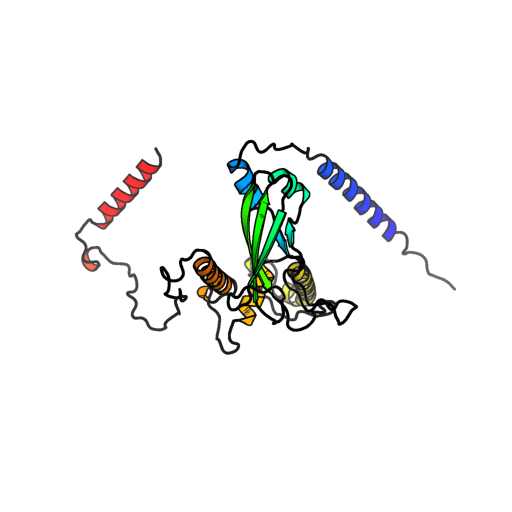ATOM 1744 C CA . THR A 1 217 ? -10.253 0.198 4.486 1.00 91.94 217 THR A CA 1
ATOM 1745 C C . THR A 1 217 ? -10.768 -0.662 3.332 1.00 91.94 217 THR A C 1
ATOM 1747 O O . THR A 1 217 ? -10.845 -1.885 3.479 1.00 91.94 217 THR A O 1
ATOM 1750 N N . LYS A 1 218 ? -11.046 -0.067 2.163 1.00 91.75 218 LYS A N 1
ATOM 1751 C CA . LYS A 1 218 ? -11.426 -0.818 0.954 1.00 91.75 218 LYS A CA 1
ATOM 1752 C C . LYS A 1 218 ? -10.332 -1.786 0.513 1.00 91.75 218 LYS A C 1
ATOM 1754 O O . LYS A 1 218 ? -10.618 -2.949 0.233 1.00 91.75 218 LYS A O 1
ATOM 1759 N N . ASP A 1 219 ? -9.076 -1.347 0.521 1.00 96.00 219 ASP A N 1
ATOM 1760 C CA . ASP A 1 219 ? -7.937 -2.198 0.183 1.00 96.00 219 ASP A CA 1
ATOM 1761 C C . ASP A 1 219 ? -7.779 -3.386 1.138 1.00 96.00 219 ASP A C 1
ATOM 1763 O O . ASP A 1 219 ? -7.664 -4.532 0.700 1.00 96.00 219 ASP A O 1
ATOM 1767 N N . ARG A 1 220 ? -7.899 -3.149 2.448 1.00 94.81 220 ARG A N 1
ATOM 1768 C CA . ARG A 1 220 ? -7.887 -4.218 3.457 1.00 94.81 220 ARG A CA 1
ATOM 1769 C C . ARG A 1 220 ? -9.027 -5.215 3.255 1.00 94.81 220 ARG A C 1
ATOM 1771 O O . ARG A 1 220 ? -8.796 -6.421 3.355 1.00 94.81 220 ARG A O 1
ATOM 1778 N N . GLN A 1 221 ? -10.240 -4.745 2.954 1.00 93.06 221 GLN A N 1
ATOM 1779 C CA . GLN A 1 221 ? -11.387 -5.616 2.660 1.00 93.06 221 GLN A CA 1
ATOM 1780 C C . GLN A 1 221 ? -11.153 -6.457 1.400 1.00 93.06 221 GLN A C 1
ATOM 1782 O O . GLN A 1 221 ? -11.464 -7.655 1.381 1.00 93.06 221 GLN A O 1
ATOM 1787 N N . TRP A 1 222 ? -10.567 -5.854 0.365 1.00 95.56 222 TRP A N 1
ATOM 1788 C CA . TRP A 1 222 ? -10.204 -6.556 -0.858 1.00 95.56 222 TRP A CA 1
ATOM 1789 C C . TRP A 1 222 ? -9.171 -7.657 -0.573 1.00 95.56 222 TRP A C 1
ATOM 1791 O O . TRP A 1 222 ? -9.413 -8.825 -0.890 1.00 95.56 222 TRP A O 1
ATOM 1801 N N . TRP A 1 223 ? -8.081 -7.339 0.132 1.00 96.94 223 TRP A N 1
ATOM 1802 C CA . TRP A 1 223 ? -7.061 -8.324 0.505 1.00 96.94 223 TRP A CA 1
ATOM 1803 C C . TRP A 1 223 ? -7.587 -9.427 1.411 1.00 96.94 223 TRP A C 1
ATOM 1805 O O . TRP A 1 223 ? -7.204 -10.583 1.243 1.00 96.94 223 TRP A O 1
ATOM 1815 N N . LEU A 1 224 ? -8.457 -9.104 2.366 1.00 94.88 224 LEU A N 1
ATOM 1816 C CA . LEU A 1 224 ? -9.079 -10.105 3.225 1.00 94.88 224 LEU A CA 1
ATOM 1817 C C . LEU A 1 224 ? -9.882 -11.114 2.397 1.00 94.88 224 LEU A C 1
ATOM 1819 O O . LEU A 1 224 ? -9.774 -12.320 2.621 1.00 94.88 224 LEU A O 1
ATOM 1823 N N . THR A 1 225 ? -10.649 -10.626 1.422 1.00 93.69 225 THR A N 1
ATOM 1824 C CA . THR A 1 225 ? -11.443 -11.470 0.522 1.00 93.69 225 THR A CA 1
ATOM 1825 C C . THR A 1 225 ? -10.543 -12.398 -0.294 1.00 93.69 225 THR A C 1
ATOM 1827 O O . THR A 1 225 ? -10.776 -13.609 -0.323 1.00 93.69 225 THR A O 1
ATOM 1830 N N . LEU A 1 226 ? -9.462 -11.866 -0.875 1.00 95.44 226 LEU A N 1
ATOM 1831 C CA . LEU A 1 226 ? -8.493 -12.679 -1.608 1.00 95.44 226 LEU A CA 1
ATOM 1832 C C . LEU A 1 226 ? -7.821 -13.720 -0.702 1.00 95.44 226 LEU A C 1
ATOM 1834 O O . LEU A 1 226 ? -7.800 -14.899 -1.034 1.00 95.44 226 LEU A O 1
ATOM 1838 N N . LYS A 1 227 ? -7.335 -13.329 0.481 1.00 95.12 227 LYS A N 1
ATOM 1839 C CA . LYS A 1 227 ? -6.687 -14.252 1.430 1.00 95.12 227 LYS A CA 1
ATOM 1840 C C . LYS A 1 227 ? -7.622 -15.374 1.884 1.00 95.12 227 LYS A C 1
ATOM 1842 O O . LYS A 1 227 ? -7.180 -16.511 2.017 1.00 95.12 227 LYS A O 1
ATOM 1847 N N . ARG A 1 228 ? -8.918 -15.098 2.072 1.00 93.81 228 ARG A N 1
ATOM 1848 C CA . ARG A 1 228 ? -9.920 -16.144 2.353 1.00 93.81 228 ARG A CA 1
ATOM 1849 C C . ARG A 1 228 ? -10.038 -17.140 1.204 1.00 93.81 228 ARG A C 1
ATOM 1851 O O . ARG A 1 228 ? -10.092 -18.337 1.468 1.00 93.81 228 ARG A O 1
ATOM 1858 N N . LYS A 1 229 ? -10.043 -16.659 -0.045 1.00 92.25 229 LYS A N 1
ATOM 1859 C CA . LYS A 1 229 ? -10.049 -17.512 -1.245 1.00 92.25 229 LYS A CA 1
ATOM 1860 C C . LYS A 1 229 ? -8.789 -18.382 -1.316 1.00 92.25 229 LYS A C 1
ATOM 1862 O O . LYS A 1 229 ? -8.911 -19.577 -1.541 1.00 92.25 229 LYS A O 1
ATOM 1867 N N . LEU A 1 230 ? -7.612 -17.801 -1.079 1.00 93.50 230 LEU A N 1
ATOM 1868 C CA . LEU A 1 230 ? -6.328 -18.513 -1.156 1.00 93.50 230 LEU A CA 1
ATOM 1869 C C . LEU A 1 230 ? -6.149 -19.559 -0.049 1.00 93.50 230 LEU A C 1
ATOM 1871 O O . LEU A 1 230 ? -5.580 -20.613 -0.298 1.00 93.50 230 LEU A O 1
ATOM 1875 N N . ASN A 1 231 ? -6.666 -19.296 1.151 1.00 92.81 231 ASN A N 1
ATOM 1876 C CA . ASN A 1 231 ? -6.504 -20.187 2.302 1.00 92.81 231 ASN A CA 1
ATOM 1877 C C . ASN A 1 231 ? -7.624 -21.239 2.425 1.00 92.81 231 ASN A C 1
ATOM 1879 O O . ASN A 1 231 ? -7.794 -21.802 3.502 1.00 92.81 231 ASN A O 1
ATOM 1883 N N . GLY A 1 232 ? -8.456 -21.436 1.393 1.00 90.12 232 GLY A N 1
ATOM 1884 C CA . GLY A 1 232 ? -9.599 -22.365 1.450 1.00 90.12 232 GLY A CA 1
ATOM 1885 C C . GLY A 1 232 ? -10.690 -21.9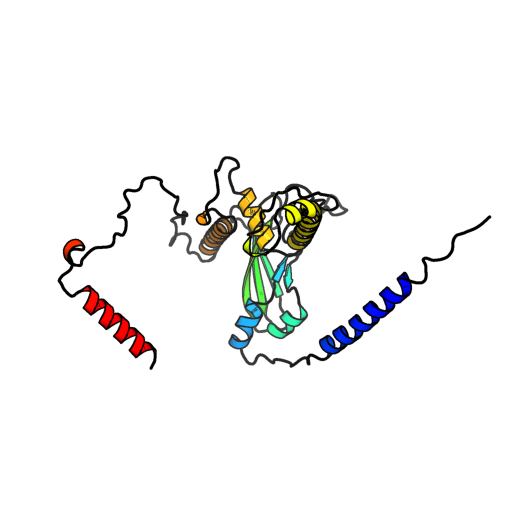69 2.459 1.00 90.12 232 GLY A C 1
ATOM 1886 O O . GLY A 1 232 ? -11.590 -22.740 2.757 1.00 90.12 232 GLY A O 1
ATOM 1887 N N . ASN A 1 233 ? -10.646 -20.743 2.980 1.00 89.88 233 ASN A N 1
ATOM 1888 C CA . ASN A 1 233 ? -11.514 -20.255 4.054 1.00 89.88 233 ASN A CA 1
ATOM 1889 C C . ASN A 1 233 ? -12.764 -19.524 3.538 1.00 89.88 233 ASN A C 1
ATOM 1891 O O . ASN A 1 233 ? -13.472 -18.870 4.310 1.00 89.88 233 ASN A O 1
ATOM 1895 N N . LYS A 1 234 ? -13.027 -19.584 2.228 1.00 83.50 234 LYS A N 1
ATOM 1896 C CA . LYS A 1 234 ? -14.154 -18.886 1.597 1.00 83.50 234 LYS A CA 1
ATOM 1897 C C . LYS A 1 234 ? -15.500 -19.369 2.144 1.00 83.50 234 LYS A C 1
ATOM 1899 O O . LYS A 1 234 ? -16.373 -18.544 2.381 1.00 83.50 234 LYS A O 1
ATOM 1904 N N . GLU A 1 235 ? -15.646 -20.671 2.368 1.00 85.75 235 GLU A N 1
ATOM 1905 C CA . GLU A 1 235 ? -16.882 -21.278 2.879 1.00 85.75 235 GLU A CA 1
ATOM 1906 C C . GLU A 1 235 ? -17.068 -20.985 4.367 1.00 85.75 235 GLU A C 1
ATOM 1908 O O . GLU A 1 235 ? -18.124 -20.506 4.778 1.00 85.75 235 GLU A O 1
ATOM 1913 N N . ARG A 1 236 ? -15.995 -21.149 5.155 1.00 86.19 236 ARG A N 1
ATOM 1914 C CA . ARG A 1 236 ? -15.981 -20.851 6.596 1.00 86.19 236 ARG A CA 1
ATOM 1915 C C . ARG A 1 236 ? -16.361 -19.402 6.904 1.00 86.19 236 ARG A C 1
ATOM 1917 O O . ARG A 1 236 ? -16.996 -19.136 7.919 1.00 86.19 236 ARG A O 1
ATOM 1924 N N . PHE A 1 237 ? -15.972 -18.462 6.042 1.00 84.94 237 PHE A N 1
ATOM 1925 C CA . PHE A 1 237 ? -16.275 -17.039 6.199 1.00 84.94 237 PHE A CA 1
ATOM 1926 C C . PHE A 1 237 ? -16.960 -16.464 4.956 1.00 84.94 237 PHE A C 1
ATOM 1928 O O . PHE A 1 237 ? -16.497 -15.474 4.376 1.00 84.94 237 PHE A O 1
ATOM 1935 N N . SER A 1 238 ? -18.071 -17.089 4.566 1.00 79.94 238 SER A N 1
ATOM 1936 C CA . SER A 1 238 ? -18.873 -16.723 3.393 1.00 79.94 238 SER A CA 1
ATOM 1937 C C . SER A 1 238 ? -19.514 -15.335 3.501 1.00 79.94 238 SER A C 1
ATOM 1939 O O . SER A 1 238 ? -19.674 -14.642 2.494 1.00 79.94 238 SER A O 1
ATOM 1941 N N . ARG A 1 239 ? -19.829 -14.879 4.721 1.00 82.44 239 ARG A N 1
ATOM 1942 C CA . ARG A 1 239 ? -20.375 -13.537 4.954 1.00 82.44 239 ARG A CA 1
ATOM 1943 C C . ARG A 1 239 ? -19.313 -12.469 4.676 1.00 82.44 239 ARG A C 1
ATOM 1945 O O . ARG A 1 239 ? -18.237 -12.443 5.289 1.00 82.44 239 ARG A O 1
ATOM 1952 N N . LYS A 1 240 ? -19.645 -11.546 3.769 1.00 77.94 240 LYS A N 1
ATOM 1953 C CA . LYS A 1 240 ? -18.841 -10.349 3.510 1.00 77.94 240 LYS A CA 1
ATOM 1954 C C . LYS A 1 240 ? -18.800 -9.499 4.780 1.00 77.94 240 LYS A C 1
ATOM 1956 O O . LYS A 1 240 ? -19.844 -9.208 5.361 1.00 77.94 240 LYS A O 1
ATOM 1961 N N . ILE A 1 241 ? -17.600 -9.106 5.205 1.00 79.00 241 ILE A N 1
ATOM 1962 C CA . ILE A 1 241 ? -17.466 -8.091 6.251 1.00 79.00 241 ILE A CA 1
ATOM 1963 C C . ILE A 1 241 ? -17.850 -6.763 5.612 1.00 79.00 241 ILE A C 1
ATOM 1965 O O . ILE A 1 241 ? -17.159 -6.281 4.716 1.00 79.00 241 ILE A O 1
ATOM 1969 N N . VAL A 1 242 ? -18.978 -6.215 6.044 1.00 79.00 242 VAL A N 1
ATOM 1970 C CA . VAL A 1 242 ? -19.435 -4.890 5.636 1.00 79.00 242 VAL A CA 1
ATOM 1971 C C . VAL A 1 242 ? -19.009 -3.922 6.727 1.00 79.00 242 VAL A C 1
ATOM 1973 O O . VAL A 1 242 ? -19.205 -4.195 7.911 1.00 79.00 242 VAL A O 1
ATOM 1976 N N . ALA A 1 243 ? -18.374 -2.824 6.327 1.00 72.62 243 ALA A N 1
ATOM 1977 C CA . ALA A 1 243 ? -18.076 -1.741 7.248 1.00 72.62 243 ALA A CA 1
ATOM 1978 C C . ALA A 1 243 ? -19.383 -1.230 7.881 1.00 72.62 243 ALA A C 1
ATOM 1980 O O . ALA A 1 243 ? -20.365 -1.074 7.151 1.00 72.62 243 ALA A O 1
ATOM 1981 N N . PRO A 1 244 ? -19.406 -0.951 9.195 1.00 74.75 244 PRO A N 1
ATOM 1982 C CA . PRO A 1 244 ? -20.528 -0.257 9.809 1.00 74.75 244 PRO A CA 1
ATOM 1983 C C . PRO A 1 244 ? -20.853 1.022 9.034 1.00 74.75 244 PRO A C 1
ATOM 1985 O O . PRO A 1 244 ? -19.951 1.777 8.658 1.00 74.75 244 PRO A O 1
ATOM 1988 N N . VAL A 1 245 ? -22.137 1.241 8.773 1.00 72.56 245 VAL A N 1
ATOM 1989 C CA . VAL A 1 245 ? -22.638 2.478 8.171 1.00 72.56 245 VAL A CA 1
ATOM 1990 C C . VAL A 1 245 ? -23.154 3.343 9.310 1.00 72.56 245 VAL A C 1
ATOM 1992 O O . VAL A 1 245 ? -23.804 2.826 10.217 1.00 72.56 245 VAL A O 1
ATOM 1995 N N . ALA A 1 246 ? -22.831 4.635 9.288 1.00 69.50 246 ALA A N 1
ATOM 1996 C CA . ALA A 1 246 ? -23.451 5.574 10.209 1.00 69.50 246 ALA A CA 1
ATOM 1997 C C . ALA A 1 246 ? -24.958 5.592 9.925 1.00 69.50 246 ALA A C 1
ATOM 1999 O O . ALA A 1 246 ? -25.368 5.787 8.782 1.00 69.50 246 ALA A O 1
ATOM 2000 N N . VAL A 1 247 ? -25.761 5.325 10.947 1.00 70.94 247 VAL A N 1
ATOM 2001 C CA . VAL A 1 247 ? -27.217 5.420 10.871 1.00 70.94 247 VAL A CA 1
ATOM 2002 C C . VAL A 1 247 ? -27.609 6.590 11.756 1.00 70.94 247 VAL A C 1
ATOM 2004 O O . VAL A 1 247 ? -27.349 6.559 12.960 1.00 70.94 247 VAL A O 1
ATOM 2007 N N . ASP A 1 248 ? -28.191 7.623 11.154 1.00 67.56 248 ASP A N 1
ATOM 2008 C CA . ASP A 1 248 ? -28.736 8.749 11.906 1.00 67.56 248 ASP A CA 1
ATOM 2009 C C . ASP A 1 248 ? -29.937 8.284 12.736 1.00 67.56 248 ASP A C 1
ATOM 2011 O O . ASP A 1 248 ? -30.774 7.510 12.267 1.00 67.56 248 ASP A O 1
ATOM 2015 N N . GLY A 1 249 ? -30.028 8.761 13.978 1.00 65.56 249 GLY A N 1
ATOM 2016 C CA . GLY A 1 249 ? -31.220 8.560 14.804 1.00 65.56 249 GLY A CA 1
ATOM 2017 C C . GLY A 1 249 ? -31.403 7.155 15.379 1.00 65.56 249 GLY A C 1
ATOM 2018 O O . GLY A 1 249 ? -32.521 6.808 15.753 1.00 65.56 249 GLY A O 1
ATOM 2019 N N . LEU A 1 250 ? -30.346 6.343 15.498 1.00 58.22 250 LEU A N 1
ATOM 2020 C CA . LEU A 1 250 ? -30.420 5.203 16.414 1.00 58.22 250 LEU A CA 1
ATOM 2021 C C . LEU A 1 250 ? -30.664 5.744 17.825 1.00 58.22 250 LEU A C 1
ATOM 2023 O O . LEU A 1 250 ? -29.832 6.501 18.334 1.00 58.22 250 LEU A O 1
ATOM 2027 N N . ASP A 1 251 ? -31.772 5.321 18.444 1.00 64.94 251 ASP A N 1
ATOM 2028 C CA . ASP A 1 251 ? -32.091 5.519 19.864 1.00 64.94 251 ASP A CA 1
ATOM 2029 C C . ASP A 1 251 ? -31.107 4.694 20.706 1.00 64.94 251 ASP A C 1
ATOM 2031 O O . ASP A 1 251 ? -31.400 3.648 21.285 1.00 64.94 251 ASP A O 1
ATOM 2035 N N . THR A 1 252 ? -29.842 5.088 20.608 1.00 63.94 252 THR A N 1
ATOM 2036 C CA . THR A 1 252 ? -28.722 4.397 21.211 1.00 63.94 252 THR A CA 1
ATOM 2037 C C . THR A 1 252 ? -28.716 4.835 22.661 1.00 63.94 252 THR A C 1
ATOM 2039 O O . THR A 1 252 ? -28.679 6.046 22.905 1.00 63.94 252 THR A O 1
ATOM 2042 N N . PRO A 1 253 ? -28.734 3.903 23.628 1.00 70.19 253 PRO A N 1
ATOM 2043 C CA . PRO A 1 253 ? -28.630 4.253 25.032 1.00 70.19 253 PRO A CA 1
ATOM 2044 C C . PRO A 1 253 ? -27.408 5.150 25.235 1.00 70.19 253 PRO A C 1
ATOM 2046 O O . PRO A 1 253 ? -26.265 4.720 25.067 1.00 70.19 253 PRO A O 1
ATOM 2049 N N . VAL A 1 254 ? -27.651 6.425 25.532 1.00 76.38 254 VAL A N 1
ATOM 2050 C CA . VAL A 1 254 ? -26.576 7.371 25.814 1.00 76.38 254 VAL A CA 1
ATOM 2051 C C . VAL A 1 254 ? -26.052 7.025 27.197 1.00 76.38 254 VAL A C 1
ATOM 2053 O O . VAL A 1 254 ? -26.818 7.002 28.161 1.00 76.38 254 VAL A O 1
ATOM 2056 N N . LEU A 1 255 ? -24.751 6.758 27.295 1.00 81.12 255 LEU A N 1
ATOM 2057 C CA . LEU A 1 255 ? -24.072 6.644 28.580 1.00 81.12 255 LEU A CA 1
ATOM 2058 C C . LEU A 1 255 ? -24.252 7.964 29.333 1.00 81.12 255 LEU A C 1
ATOM 2060 O O . LEU A 1 255 ? -23.794 9.016 28.889 1.00 81.12 255 LEU A O 1
ATOM 2064 N N . ARG A 1 256 ? -24.965 7.907 30.455 1.00 82.38 256 ARG A N 1
ATOM 2065 C CA . ARG A 1 256 ? -25.179 9.039 31.354 1.00 82.38 256 ARG A CA 1
ATOM 2066 C C . ARG A 1 256 ? -24.498 8.732 32.673 1.00 82.38 256 ARG A C 1
ATOM 2068 O O . ARG A 1 256 ? -24.475 7.581 33.106 1.00 82.38 256 ARG A O 1
ATOM 2075 N N . ASN A 1 257 ? -23.973 9.769 33.315 1.00 86.12 257 ASN A N 1
ATOM 2076 C CA . ASN A 1 257 ? -23.568 9.648 34.707 1.00 86.12 257 ASN A CA 1
ATOM 2077 C C . ASN A 1 257 ? -24.804 9.300 35.540 1.00 86.12 257 ASN A C 1
ATOM 2079 O O . ASN A 1 257 ? -25.860 9.907 35.362 1.00 86.12 257 ASN A O 1
ATOM 2083 N N . GLY A 1 258 ? -24.661 8.320 36.422 1.00 86.62 258 GLY A N 1
ATOM 2084 C CA . GLY A 1 258 ? -25.740 7.838 37.268 1.00 86.62 258 GLY A CA 1
ATOM 2085 C C . GLY A 1 258 ? -25.195 7.106 38.483 1.00 86.62 258 GLY A C 1
ATOM 2086 O O . GLY A 1 258 ? -24.039 6.681 38.525 1.00 86.62 258 GLY A O 1
ATOM 2087 N N . THR A 1 259 ? -26.043 6.992 39.490 1.00 90.94 259 THR A N 1
ATOM 2088 C CA . THR A 1 259 ? -25.793 6.247 40.720 1.00 90.94 259 THR A CA 1
ATOM 2089 C C . THR A 1 259 ? -25.933 4.743 40.490 1.00 90.94 259 THR A C 1
ATOM 2091 O O . THR A 1 259 ? -26.592 4.288 39.555 1.00 90.94 259 THR A O 1
ATOM 2094 N N . GLU A 1 260 ? -25.372 3.941 41.397 1.00 89.44 260 GLU A N 1
ATOM 2095 C CA . GLU A 1 260 ? -25.513 2.478 41.365 1.00 89.44 260 GLU A CA 1
ATOM 2096 C C . GLU A 1 260 ? -26.981 2.044 41.324 1.00 89.44 260 GLU A C 1
ATOM 2098 O O . GLU A 1 260 ? -27.335 1.117 40.602 1.00 89.44 260 GLU A O 1
ATOM 2103 N N . LYS A 1 261 ? -27.850 2.768 42.037 1.00 90.19 261 LYS A N 1
ATOM 2104 C CA . LYS A 1 261 ? -29.290 2.511 42.064 1.00 90.19 261 LYS A CA 1
ATOM 2105 C C . LYS A 1 261 ? -29.941 2.748 40.701 1.00 90.19 261 LYS A C 1
ATOM 2107 O O . LYS A 1 261 ? -30.754 1.935 40.273 1.00 90.19 261 LYS A O 1
ATOM 2112 N N . GLU A 1 262 ? -29.588 3.836 40.023 1.00 88.62 262 GLU A N 1
ATOM 2113 C CA . GLU A 1 262 ? -30.107 4.166 38.686 1.00 88.62 262 GLU A CA 1
ATOM 2114 C C . GLU A 1 262 ? -29.614 3.178 37.624 1.00 88.62 262 GLU A C 1
ATOM 2116 O O . GLU A 1 262 ? -30.338 2.875 36.680 1.00 88.62 262 GLU A O 1
ATOM 2121 N N . ALA A 1 263 ? -28.423 2.611 37.820 1.00 86.25 263 ALA A N 1
ATOM 2122 C CA . ALA A 1 263 ? -27.884 1.534 36.996 1.00 86.25 263 ALA A CA 1
ATOM 2123 C C . ALA A 1 263 ? -28.441 0.137 37.352 1.00 86.25 263 ALA A C 1
ATOM 2125 O O . ALA A 1 263 ? -28.026 -0.854 36.753 1.00 86.25 263 ALA A O 1
ATOM 2126 N N . GLY A 1 264 ? -29.344 0.027 38.339 1.00 91.12 264 GLY A N 1
ATOM 2127 C CA . GLY A 1 264 ? -29.881 -1.255 38.814 1.00 91.12 264 GLY A CA 1
ATOM 2128 C C . GLY A 1 264 ? -28.854 -2.138 39.535 1.00 91.12 264 GLY A C 1
ATOM 2129 O O . GLY A 1 264 ? -29.064 -3.343 39.683 1.00 91.12 264 GLY A O 1
ATOM 2130 N N . MET A 1 265 ? -27.736 -1.563 39.979 1.00 92.75 265 MET A N 1
ATOM 2131 C CA . MET A 1 265 ? -26.689 -2.251 40.725 1.00 92.75 265 MET A CA 1
ATOM 2132 C C . MET A 1 265 ? -26.952 -2.217 42.232 1.00 92.75 265 MET A C 1
ATOM 2134 O O . MET A 1 265 ? -27.621 -1.331 42.769 1.00 92.75 265 MET A O 1
ATOM 2138 N N . LYS A 1 266 ? -26.390 -3.197 42.945 1.00 94.50 266 LYS A N 1
ATOM 2139 C CA . LYS A 1 266 ? -26.405 -3.196 44.411 1.00 94.50 266 LYS A CA 1
ATOM 2140 C C . LYS A 1 266 ? -25.479 -2.086 44.933 1.00 94.50 266 LYS A C 1
ATOM 2142 O O . LYS A 1 266 ? -24.425 -1.878 44.330 1.00 94.50 266 LYS A O 1
ATOM 2147 N N . PRO A 1 267 ? -25.803 -1.436 46.062 1.00 94.62 267 PRO A N 1
ATOM 2148 C CA . PRO A 1 267 ? -24.900 -0.478 46.690 1.00 94.62 267 PRO A CA 1
ATOM 2149 C C . PRO A 1 267 ? -23.500 -1.066 46.949 1.00 94.62 267 PRO A C 1
ATOM 2151 O O . PRO A 1 267 ? -23.380 -2.202 47.421 1.00 94.62 267 PRO A O 1
ATOM 2154 N N . GLY A 1 268 ? -22.452 -0.303 46.645 1.00 93.38 268 GLY A N 1
ATOM 2155 C CA . GLY A 1 268 ? -21.043 -0.675 46.804 1.00 93.38 268 GLY A CA 1
ATOM 2156 C C . GLY A 1 268 ? -20.489 -1.604 45.717 1.00 93.38 268 GLY A C 1
ATOM 2157 O O . GLY A 1 268 ? -19.437 -2.214 45.914 1.00 93.38 268 GLY A O 1
ATOM 2158 N N . THR A 1 269 ? -21.181 -1.764 44.588 1.00 92.75 269 THR A N 1
ATOM 2159 C CA . THR A 1 269 ? -20.701 -2.566 43.450 1.00 92.75 269 THR A CA 1
ATOM 2160 C C . THR A 1 269 ? -19.550 -1.872 42.721 1.00 92.75 269 THR A C 1
ATOM 2162 O O . THR A 1 269 ? -18.565 -2.528 42.391 1.00 92.75 269 THR A O 1
ATOM 2165 N N . VAL A 1 270 ? -19.633 -0.556 42.512 1.00 91.25 270 VAL A N 1
ATOM 2166 C CA . VAL A 1 270 ? -18.592 0.244 41.847 1.00 91.25 270 VAL A CA 1
ATOM 2167 C C . VAL A 1 270 ? -17.293 0.190 42.641 1.00 91.25 270 VAL A C 1
ATOM 2169 O O . VAL A 1 270 ? -16.241 -0.076 42.066 1.00 91.25 270 VAL A O 1
ATOM 2172 N N . GLU A 1 271 ? -17.377 0.344 43.962 1.00 93.19 271 GLU A N 1
ATOM 2173 C CA . GLU A 1 271 ? -16.212 0.273 44.848 1.00 93.19 271 GLU A CA 1
ATOM 2174 C C . GLU A 1 271 ? -15.544 -1.107 44.793 1.00 93.19 271 GLU A C 1
ATOM 2176 O O . GLU A 1 271 ? -14.328 -1.217 44.662 1.00 93.19 271 GLU A O 1
ATOM 2181 N N . LYS A 1 272 ? -16.335 -2.188 44.797 1.00 94.00 272 LYS A N 1
ATOM 2182 C CA . LYS A 1 272 ? -15.803 -3.554 44.663 1.00 94.00 272 LYS A CA 1
ATOM 2183 C C . LYS A 1 272 ? -15.104 -3.782 43.325 1.00 94.00 272 LYS A C 1
ATOM 2185 O O . LYS A 1 272 ? -14.041 -4.394 43.300 1.00 94.00 272 LYS A O 1
ATOM 2190 N N . ILE A 1 273 ? -15.684 -3.294 42.226 1.00 92.25 273 ILE A N 1
ATOM 2191 C CA . ILE A 1 273 ? -15.056 -3.368 40.900 1.00 92.25 273 ILE A CA 1
ATOM 2192 C C . ILE A 1 273 ? -13.742 -2.582 40.901 1.00 92.25 273 ILE A C 1
ATOM 2194 O O . ILE A 1 273 ? -12.732 -3.081 40.409 1.00 92.25 273 ILE A O 1
ATOM 2198 N N . HIS A 1 274 ? -13.734 -1.381 41.481 1.00 91.50 274 HIS A N 1
ATOM 2199 C CA . HIS A 1 274 ? -12.540 -0.547 41.567 1.00 91.50 274 HIS A CA 1
ATOM 2200 C C . HIS A 1 274 ? -11.411 -1.238 42.345 1.00 91.50 274 HIS A C 1
ATOM 2202 O O . HIS A 1 274 ? -10.283 -1.313 41.855 1.00 91.50 274 HIS A O 1
ATOM 2208 N N . LEU A 1 275 ? -11.724 -1.818 43.507 1.00 95.12 275 LEU A N 1
ATOM 2209 C CA . LEU A 1 275 ? -10.768 -2.569 44.322 1.00 95.12 275 LEU A CA 1
ATOM 2210 C C . LEU A 1 275 ? -10.198 -3.788 43.585 1.00 95.12 275 LEU A C 1
ATOM 2212 O O . LEU A 1 275 ? -8.996 -4.037 43.667 1.00 95.12 275 LEU A O 1
ATOM 2216 N N . GLU A 1 276 ? -11.017 -4.521 42.829 1.00 93.06 276 GLU A N 1
ATOM 2217 C CA . GLU A 1 276 ? -10.537 -5.685 42.076 1.00 93.06 276 GLU A CA 1
ATOM 2218 C C . GLU A 1 276 ? -9.644 -5.277 40.894 1.00 93.06 276 GLU A C 1
ATOM 2220 O O . GLU A 1 276 ? -8.627 -5.921 40.640 1.00 93.06 276 GLU A O 1
ATOM 2225 N N . ILE A 1 277 ? -9.951 -4.163 40.217 1.00 91.88 277 ILE A N 1
ATOM 2226 C CA . ILE A 1 277 ? -9.080 -3.594 39.175 1.00 91.88 277 ILE A CA 1
ATOM 2227 C C . ILE A 1 277 ? -7.723 -3.193 39.768 1.00 91.88 277 ILE A C 1
ATOM 2229 O O . ILE A 1 277 ? -6.683 -3.494 39.180 1.00 91.88 277 ILE A O 1
ATOM 2233 N N . LEU A 1 278 ? -7.712 -2.546 40.938 1.00 92.06 278 LEU A N 1
ATOM 2234 C CA . LEU A 1 278 ? -6.472 -2.180 41.629 1.00 92.06 278 LEU A CA 1
ATOM 2235 C C . LEU A 1 278 ? -5.664 -3.414 42.037 1.00 92.06 278 LEU A C 1
ATOM 2237 O O . LEU A 1 278 ? -4.451 -3.445 41.834 1.00 92.06 278 LEU A O 1
ATOM 2241 N N . ARG A 1 279 ? -6.332 -4.448 42.557 1.00 91.56 279 ARG A N 1
ATOM 2242 C CA . ARG A 1 279 ? -5.704 -5.723 42.914 1.00 91.56 279 ARG A CA 1
ATOM 2243 C C . ARG A 1 279 ? -5.080 -6.406 41.697 1.00 91.56 279 ARG A C 1
ATOM 2245 O O . ARG A 1 279 ? -3.945 -6.871 41.770 1.00 91.56 279 ARG A O 1
ATOM 2252 N N . PHE A 1 280 ? -5.791 -6.428 40.572 1.00 88.25 280 PHE A N 1
ATOM 2253 C CA . PHE A 1 280 ? -5.282 -6.986 39.321 1.00 88.25 280 PHE A CA 1
ATOM 2254 C C . PHE A 1 280 ? -4.046 -6.219 38.829 1.00 88.25 280 PHE A C 1
ATOM 2256 O O . PHE A 1 280 ? -3.017 -6.820 38.537 1.00 88.25 280 PHE A O 1
ATOM 2263 N N . ALA A 1 281 ? -4.102 -4.884 38.833 1.00 87.12 281 ALA A N 1
ATOM 2264 C CA . ALA A 1 281 ? -2.987 -4.032 38.421 1.00 87.12 281 ALA A CA 1
ATOM 2265 C C . ALA A 1 281 ? -1.743 -4.151 39.325 1.00 87.12 281 ALA A C 1
ATOM 2267 O O . ALA A 1 281 ? -0.633 -3.866 38.875 1.00 87.12 281 ALA A O 1
ATOM 2268 N N . GLN A 1 282 ? -1.914 -4.538 40.593 1.00 86.62 282 GLN A N 1
ATOM 2269 C CA . GLN A 1 282 ? -0.808 -4.817 41.514 1.00 86.62 282 GLN A CA 1
ATOM 2270 C C . GLN A 1 282 ? -0.182 -6.195 41.268 1.00 86.62 282 GLN A C 1
ATOM 2272 O O . GLN A 1 282 ? 1.039 -6.311 41.328 1.00 86.62 282 GLN A O 1
ATOM 2277 N N . ASN A 1 283 ? -0.988 -7.209 40.943 1.00 81.62 283 ASN A N 1
ATOM 2278 C CA . ASN A 1 283 ? -0.499 -8.559 40.654 1.00 81.62 283 ASN A CA 1
ATOM 2279 C C . ASN A 1 283 ? 0.264 -8.654 39.322 1.00 81.62 283 ASN A C 1
ATOM 2281 O O . ASN A 1 283 ? 1.213 -9.418 39.238 1.00 81.62 283 ASN A O 1
ATOM 2285 N N . ASP A 1 284 ? -0.097 -7.855 38.312 1.00 72.50 284 ASP A N 1
ATOM 2286 C CA . ASP A 1 284 ? 0.605 -7.811 37.013 1.00 72.50 284 ASP A CA 1
ATOM 2287 C C . ASP A 1 284 ? 1.974 -7.094 37.067 1.00 72.50 284 ASP A C 1
ATOM 2289 O O . ASP A 1 284 ? 2.701 -7.051 36.075 1.00 72.50 284 ASP A O 1
ATOM 2293 N N . ARG A 1 285 ? 2.331 -6.486 38.208 1.00 58.81 285 ARG A N 1
ATOM 2294 C CA . ARG A 1 285 ? 3.626 -5.810 38.420 1.00 58.81 285 ARG A CA 1
ATOM 2295 C C . ARG A 1 285 ? 4.648 -6.655 39.197 1.00 58.81 285 ARG A C 1
ATOM 2297 O O . ARG A 1 285 ? 5.712 -6.121 39.513 1.00 58.81 285 ARG A O 1
ATOM 2304 N N . GLY A 1 286 ? 4.331 -7.911 39.520 1.00 50.16 286 GLY A N 1
ATOM 2305 C CA . GLY A 1 286 ? 5.244 -8.887 40.137 1.00 50.16 286 GLY A CA 1
ATOM 2306 C C . GLY A 1 286 ? 5.736 -9.915 39.132 1.00 50.16 286 GLY A C 1
ATOM 2307 O O . GLY A 1 286 ? 6.917 -10.306 39.249 1.00 50.16 286 GLY A O 1
#

Solvent-accessible surface area (backbone atoms only — not comparable to full-atom values): 17373 Å² total; per-residue (Å²): 138,90,90,86,87,90,72,73,74,66,62,58,57,58,53,54,61,60,59,56,58,54,55,53,61,48,49,59,64,67,64,61,69,83,69,78,74,75,64,91,43,75,72,70,39,46,61,60,56,71,68,50,56,70,36,33,57,38,14,40,41,41,80,65,76,46,98,48,91,81,55,75,58,68,70,60,57,69,48,50,79,52,54,67,64,45,33,74,70,34,42,67,65,47,82,47,76,50,37,23,42,80,84,70,42,81,48,88,50,73,81,65,62,40,43,31,39,35,47,33,40,38,32,26,58,89,69,49,73,47,79,47,81,45,47,30,21,33,44,86,56,72,82,71,68,83,88,54,80,57,81,81,88,81,85,75,69,69,90,75,74,63,56,68,68,60,50,64,75,39,46,65,64,52,30,54,50,50,42,53,48,54,62,53,29,35,40,49,27,47,67,52,14,32,42,53,34,25,57,72,70,49,61,92,86,56,70,91,73,49,76,68,64,28,25,65,44,48,48,52,52,52,51,51,53,47,50,26,57,74,68,71,36,40,75,86,54,62,72,78,88,71,66,84,72,92,67,86,84,66,92,61,87,73,92,66,93,73,52,49,67,80,72,72,44,61,88,66,49,68,58,52,52,51,52,49,53,52,52,50,63,56,60,78,73,112

Secondary structure (DSSP, 8-state):
------SSHHHHHHHHHHHHHHHHHHHHHH-S--------SHHHHHHHHHHS-EEEESSEE-----SSTTSPP-PPEEEESSHHHHHHHHSS-EEEEEEEETTS-B-SS--SSEEEEEEEEEE-TTS-EEEEEEEEEE-SS----TT-------PPPGGG---HHHHHHTHHHHHHHHHHHHHHHHHH-HHHHHHHHHHHTS-TT--SPPGGGSHHHHHHHHHHHHHHHHTT-TTTT-S--PPPPP-TT----------TTTTTPPTTHHHHHHHHHHHHHHHTT-

Radius of gyration: 28.08 Å; Cα contacts (8 Å, |Δi|>4): 273; chains: 1; bounding box: 66×76×78 Å

Sequence (286 aa):
MRTKTICIGLCLLFAFVFGLQTTEAQRERTEIKSSETEFSSAADRAKPLLNAEFIFQPSVFSEIKSRNRRQKERFPSCNFVNPDRARQLLGDYEIDVTFYNKDYQVVDEPTTPGRYGAVVKIKAQDGRVYTRFRTLYKTPKRQQLWGVQIQGELELPAGYGMDEQTWHNQRKSVNDYIASAVGRDIKRSHDFAVLLTGMNEISPQQGPVSQLQSAVTKDRQWWLTLKRKLNGNKERFSRKIVAPVAVDGLDTPVLRNGTEKEAGMKPGTVEKIHLEILRFAQNDRG